Protein AF-A0A6M0JW70-F1 (afdb_monomer_lite)

pLDDT: mean 83.55, std 14.14, range [40.19, 98.62]

Structure (mmCIF, N/CA/C/O backbone):
data_AF-A0A6M0JW70-F1
#
_entry.id   AF-A0A6M0JW70-F1
#
loop_
_atom_site.group_PDB
_atom_site.id
_atom_site.type_symbol
_atom_site.label_atom_id
_atom_site.label_alt_id
_atom_site.label_comp_id
_atom_site.label_asym_id
_atom_site.label_entity_id
_atom_site.label_seq_id
_atom_site.pdbx_PDB_ins_code
_atom_site.Cartn_x
_atom_site.Cartn_y
_atom_site.Cartn_z
_atom_site.occupancy
_atom_site.B_iso_or_equiv
_atom_site.auth_seq_id
_atom_site.auth_comp_id
_atom_site.auth_asym_id
_atom_site.auth_atom_id
_atom_site.pdbx_PDB_model_num
ATOM 1 N N . MET A 1 1 ? -27.755 -1.782 15.497 1.00 85.00 1 MET A N 1
ATOM 2 C CA . MET A 1 1 ? -26.374 -1.745 14.988 1.00 85.00 1 MET A CA 1
ATOM 3 C C . MET A 1 1 ? -26.238 -0.751 13.840 1.00 85.00 1 MET A C 1
ATOM 5 O O . MET A 1 1 ? -27.089 -0.733 12.959 1.00 85.00 1 MET A O 1
ATOM 9 N N . ILE A 1 2 ? -25.217 0.103 13.890 1.00 94.50 2 ILE A N 1
ATOM 10 C CA . ILE A 1 2 ? -24.831 1.061 12.841 1.00 94.50 2 ILE A CA 1
ATOM 11 C C . ILE A 1 2 ? -23.706 0.404 12.038 1.00 94.50 2 ILE A C 1
ATOM 13 O O . ILE A 1 2 ? -22.764 -0.079 12.659 1.00 94.50 2 ILE A O 1
ATOM 17 N N . THR A 1 3 ? -23.777 0.370 10.706 1.00 96.19 3 THR A N 1
ATOM 18 C CA . THR A 1 3 ? -22.783 -0.318 9.858 1.00 96.19 3 THR A CA 1
ATOM 19 C C . THR A 1 3 ? -22.455 0.473 8.594 1.00 96.19 3 THR A C 1
ATOM 21 O O . THR A 1 3 ? -23.275 1.240 8.091 1.00 96.19 3 THR A O 1
ATOM 24 N N . THR A 1 4 ? -21.254 0.263 8.061 1.00 97.75 4 THR A N 1
ATOM 25 C CA . THR A 1 4 ? -20.793 0.812 6.779 1.00 97.75 4 THR A CA 1
ATOM 26 C C . THR A 1 4 ? -20.926 -0.233 5.666 1.00 97.75 4 THR A C 1
ATOM 28 O O . THR A 1 4 ? -21.370 -1.355 5.903 1.00 97.75 4 THR A O 1
ATOM 31 N N . ARG A 1 5 ? -20.553 0.130 4.431 1.00 97.50 5 ARG A N 1
ATOM 32 C CA . ARG A 1 5 ? -20.531 -0.798 3.282 1.00 97.50 5 ARG A CA 1
ATOM 33 C C . ARG A 1 5 ? -19.233 -1.607 3.165 1.00 97.50 5 ARG A C 1
ATOM 35 O O . ARG A 1 5 ? -19.106 -2.406 2.241 1.00 97.50 5 ARG A O 1
ATOM 42 N N . PHE A 1 6 ? -18.267 -1.398 4.057 1.00 98.25 6 PHE A N 1
ATOM 43 C CA . PHE A 1 6 ? -17.008 -2.132 4.014 1.00 98.25 6 PHE A CA 1
ATOM 44 C C . PHE A 1 6 ? -17.221 -3.578 4.484 1.00 98.25 6 PHE A C 1
ATOM 46 O O . PHE A 1 6 ? -17.348 -3.843 5.676 1.00 98.25 6 PHE A O 1
ATOM 53 N N . ASP A 1 7 ? -17.244 -4.513 3.540 1.00 97.81 7 ASP A N 1
ATOM 54 C CA . ASP A 1 7 ? -17.145 -5.955 3.788 1.00 97.81 7 ASP A CA 1
ATOM 55 C C . ASP A 1 7 ? -15.672 -6.433 3.797 1.00 97.81 7 ASP A C 1
ATOM 57 O O . ASP A 1 7 ? -15.008 -6.311 2.763 1.00 97.81 7 ASP A O 1
ATOM 61 N N . PRO A 1 8 ? -15.154 -7.006 4.905 1.00 97.75 8 PRO A N 1
ATOM 62 C CA . PRO A 1 8 ? -13.819 -7.608 4.962 1.00 97.75 8 PRO A CA 1
ATOM 63 C C . PRO A 1 8 ? -13.521 -8.645 3.875 1.00 97.75 8 PRO A C 1
ATOM 65 O O . PRO A 1 8 ? -12.373 -8.742 3.460 1.00 97.75 8 PRO A O 1
ATOM 68 N N . LYS A 1 9 ? -14.526 -9.397 3.409 1.00 96.62 9 LYS A N 1
ATOM 69 C CA . LYS A 1 9 ? -14.361 -10.435 2.375 1.00 96.62 9 LYS A CA 1
ATOM 70 C C . LYS A 1 9 ? -14.211 -9.885 0.964 1.00 96.62 9 LYS A C 1
ATOM 72 O O . LYS A 1 9 ? -13.859 -10.634 0.063 1.00 96.62 9 LYS A O 1
ATOM 77 N N . VAL A 1 10 ? -14.564 -8.621 0.753 1.00 95.81 10 VAL A N 1
ATOM 78 C CA . VAL A 1 10 ? -14.560 -7.988 -0.575 1.00 95.81 10 VAL A CA 1
ATOM 79 C C . VAL A 1 10 ? -13.527 -6.871 -0.638 1.00 95.81 10 VAL A C 1
ATOM 81 O O . VAL A 1 10 ? -12.883 -6.684 -1.662 1.00 95.81 10 VAL A O 1
ATOM 84 N N . HIS A 1 11 ? -13.373 -6.118 0.449 1.00 97.19 11 HIS A N 1
ATOM 85 C CA . HIS A 1 11 ? -12.550 -4.910 0.491 1.00 97.19 11 HIS A CA 1
ATOM 86 C C . HIS A 1 11 ? -11.334 -5.037 1.422 1.00 97.19 11 HIS A C 1
ATOM 88 O O . HIS A 1 11 ? -10.492 -4.142 1.448 1.00 97.19 11 HIS A O 1
ATOM 94 N N . GLY A 1 12 ? -11.248 -6.102 2.226 1.00 96.75 12 GLY A N 1
ATOM 95 C CA . GLY A 1 12 ? -10.088 -6.400 3.066 1.00 96.75 12 GLY A CA 1
ATOM 96 C C . GLY A 1 12 ? -9.038 -7.213 2.310 1.00 96.75 12 GLY A C 1
ATOM 97 O O . GLY A 1 12 ? -9.348 -7.890 1.338 1.00 96.75 12 GLY A O 1
ATOM 98 N N . PHE A 1 13 ? -7.783 -7.174 2.762 1.00 96.31 13 PHE A N 1
ATOM 99 C CA . PHE A 1 13 ? -6.769 -8.084 2.225 1.00 96.31 13 PHE A CA 1
ATOM 100 C C . PHE A 1 13 ? -7.020 -9.512 2.723 1.00 96.31 13 PHE A C 1
ATOM 102 O O . PHE A 1 13 ? -7.331 -9.712 3.896 1.00 96.31 13 PHE A O 1
ATOM 109 N N . HIS A 1 14 ? -6.796 -10.501 1.855 1.00 95.81 14 HIS A N 1
ATOM 110 C CA . HIS A 1 14 ? -7.031 -11.926 2.141 1.00 95.81 14 HIS A CA 1
ATOM 111 C C . HIS A 1 14 ? -5.823 -12.649 2.767 1.00 95.81 14 HIS A C 1
ATOM 113 O O . HIS A 1 14 ? -5.777 -13.877 2.820 1.00 95.81 14 HIS A O 1
ATOM 119 N N . PHE A 1 15 ? -4.818 -11.903 3.229 1.00 95.00 15 PHE A N 1
ATOM 120 C CA . PHE A 1 15 ? -3.636 -12.420 3.925 1.00 95.00 15 PHE A CA 1
ATOM 121 C C . PHE A 1 15 ? -3.520 -11.797 5.313 1.00 95.00 15 PHE A C 1
ATOM 123 O O . PHE A 1 15 ? -3.919 -10.652 5.523 1.00 95.00 15 PHE A O 1
ATOM 130 N N . SER A 1 16 ? -2.940 -12.528 6.269 1.00 95.81 16 SER A N 1
ATOM 131 C CA . SER A 1 16 ? -2.777 -12.011 7.626 1.00 95.81 16 SER A CA 1
ATOM 132 C C . SER A 1 16 ? -1.596 -11.049 7.722 1.00 95.81 16 SER A C 1
ATOM 134 O O . SER A 1 16 ? -0.481 -11.313 7.266 1.00 95.81 16 SER A O 1
ATOM 136 N N . ASN A 1 17 ? -1.813 -9.960 8.446 1.00 94.06 17 ASN A N 1
ATOM 137 C CA . ASN A 1 17 ? -0.782 -9.071 8.961 1.00 94.06 17 ASN A CA 1
ATOM 138 C C . ASN A 1 17 ? 0.348 -9.821 9.684 1.00 94.06 17 ASN A C 1
ATOM 140 O O . ASN A 1 17 ? 1.515 -9.432 9.592 1.00 94.06 17 ASN A O 1
ATOM 144 N N . SER A 1 18 ? 0.016 -10.917 10.370 1.00 91.06 18 SER A N 1
ATOM 145 C CA . SER A 1 18 ? 0.991 -11.736 11.099 1.00 91.06 18 SER A CA 1
ATOM 146 C C . SER A 1 18 ? 2.003 -12.427 10.180 1.00 91.06 18 SER A C 1
ATOM 148 O O . SER A 1 18 ? 3.096 -12.787 10.632 1.00 91.06 18 SER A O 1
ATOM 150 N N . ASP A 1 19 ? 1.700 -12.546 8.887 1.00 90.69 19 ASP A N 1
ATOM 151 C CA . ASP A 1 19 ? 2.555 -13.198 7.893 1.00 90.69 19 ASP A CA 1
ATOM 152 C C . ASP A 1 19 ? 3.471 -12.209 7.159 1.00 90.69 19 ASP A C 1
ATOM 154 O O . ASP A 1 19 ? 4.471 -12.605 6.559 1.00 90.69 19 ASP A O 1
ATOM 158 N N . ILE A 1 20 ? 3.216 -10.904 7.285 1.00 89.31 20 ILE A N 1
ATOM 159 C CA . ILE A 1 20 ? 4.048 -9.869 6.670 1.00 89.31 20 ILE A CA 1
ATOM 160 C C . ILE A 1 20 ? 5.391 -9.746 7.395 1.00 89.31 20 ILE A C 1
ATOM 162 O O . ILE A 1 20 ? 5.488 -9.742 8.630 1.00 89.31 20 ILE A O 1
ATOM 166 N N . ARG A 1 21 ? 6.453 -9.616 6.600 1.00 83.50 21 ARG A N 1
ATOM 167 C CA . ARG A 1 21 ? 7.828 -9.348 7.035 1.00 83.50 21 ARG A CA 1
ATOM 168 C C . ARG A 1 21 ? 8.334 -8.087 6.359 1.00 83.50 21 ARG A C 1
ATOM 170 O O . ARG A 1 21 ? 7.910 -7.776 5.251 1.00 83.50 21 ARG A O 1
ATOM 177 N N . TRP A 1 22 ? 9.240 -7.368 7.003 1.00 78.00 22 TRP A N 1
ATOM 178 C CA . TRP A 1 22 ? 9.901 -6.214 6.404 1.00 78.00 22 TRP A CA 1
ATOM 179 C C . TRP A 1 22 ? 11.324 -6.075 6.932 1.00 78.00 22 TRP A C 1
ATOM 181 O O . TRP A 1 22 ? 11.590 -6.404 8.092 1.00 78.00 22 TRP A O 1
ATOM 191 N N . ARG A 1 23 ? 12.229 -5.552 6.099 1.00 74.19 23 ARG A N 1
ATOM 192 C CA . ARG A 1 23 ? 13.552 -5.114 6.538 1.00 74.19 23 ARG A CA 1
ATOM 193 C C . ARG A 1 23 ? 13.880 -3.703 6.073 1.00 74.19 23 ARG A C 1
ATOM 195 O O . ARG A 1 23 ? 13.536 -3.287 4.969 1.00 74.19 23 ARG A O 1
ATOM 202 N N . ILE A 1 24 ? 14.587 -2.978 6.928 1.00 60.38 24 ILE A N 1
ATOM 203 C CA . ILE A 1 24 ? 15.157 -1.671 6.630 1.00 60.38 24 ILE A CA 1
ATOM 204 C C . ILE A 1 24 ? 16.675 -1.852 6.568 1.00 60.38 24 ILE A C 1
ATOM 206 O O . ILE A 1 24 ? 17.271 -2.232 7.580 1.00 60.38 24 ILE A O 1
ATOM 210 N N . PRO A 1 25 ? 17.314 -1.614 5.410 1.00 51.75 25 PRO A N 1
ATOM 211 C CA . PRO A 1 25 ? 18.766 -1.595 5.334 1.00 51.75 25 PRO A CA 1
ATOM 212 C C . PRO A 1 25 ? 19.304 -0.389 6.107 1.00 51.75 25 PRO A C 1
ATOM 214 O O . PRO A 1 25 ? 18.866 0.741 5.886 1.00 51.75 25 PRO A O 1
ATOM 217 N N . LEU A 1 26 ? 20.273 -0.631 6.986 1.00 53.28 26 LEU A N 1
ATOM 218 C CA . LEU A 1 26 ? 21.059 0.411 7.632 1.00 53.28 26 LEU A CA 1
ATOM 219 C C . LEU A 1 26 ? 22.475 0.397 7.054 1.00 53.28 26 LEU A C 1
ATOM 221 O O . LEU A 1 26 ? 23.128 -0.652 7.085 1.00 53.28 26 LEU A O 1
ATOM 225 N N . PRO A 1 27 ? 22.985 1.537 6.551 1.00 47.19 27 PRO A N 1
ATOM 226 C CA . PRO A 1 27 ? 24.374 1.629 6.124 1.00 47.19 27 PRO A CA 1
ATOM 227 C C . PRO A 1 27 ? 25.303 1.141 7.241 1.00 47.19 27 PRO A C 1
ATOM 229 O O . PRO A 1 27 ? 25.195 1.600 8.375 1.00 47.19 27 PRO A O 1
ATOM 232 N N . PHE A 1 28 ? 26.185 0.191 6.925 1.00 60.59 28 PHE A N 1
ATOM 233 C CA . PHE A 1 28 ? 27.194 -0.380 7.833 1.00 60.59 28 PHE A CA 1
ATOM 234 C C . PHE A 1 28 ? 26.676 -1.173 9.054 1.00 60.59 28 PHE A C 1
ATOM 236 O O . PHE A 1 28 ? 27.473 -1.853 9.691 1.00 60.59 28 PHE A O 1
ATOM 243 N N . LEU A 1 29 ? 25.368 -1.161 9.349 1.00 61.06 29 LEU A N 1
ATOM 244 C CA . LEU A 1 29 ? 24.751 -1.893 10.471 1.00 61.06 29 LEU A CA 1
ATOM 245 C C . LEU A 1 29 ? 23.878 -3.090 10.041 1.00 61.06 29 LEU A C 1
ATOM 247 O O . LEU A 1 29 ? 23.246 -3.731 10.878 1.00 61.06 29 LEU A O 1
ATOM 251 N N . GLY A 1 30 ? 23.832 -3.420 8.748 1.00 70.56 30 GLY A N 1
ATOM 252 C CA . GLY A 1 30 ? 23.061 -4.558 8.243 1.00 70.56 30 GLY A CA 1
ATOM 253 C C . GLY A 1 30 ? 21.577 -4.227 8.077 1.00 70.56 30 GLY A C 1
ATOM 254 O O . GLY A 1 30 ? 21.229 -3.323 7.318 1.00 70.56 30 GLY A O 1
ATOM 255 N N . PHE A 1 31 ? 20.690 -4.976 8.740 1.00 64.50 31 PHE A N 1
ATOM 256 C CA . PHE A 1 31 ? 19.239 -4.822 8.602 1.00 64.50 31 PHE A CA 1
ATOM 257 C C . PHE A 1 31 ? 18.542 -4.740 9.957 1.00 64.50 31 PHE A C 1
ATOM 259 O O . PHE A 1 31 ? 18.780 -5.573 10.829 1.00 64.50 31 PHE A O 1
ATOM 266 N N . ILE A 1 32 ? 17.592 -3.813 10.079 1.00 64.31 32 ILE A N 1
ATOM 267 C CA . ILE A 1 32 ? 16.522 -3.936 11.071 1.00 64.31 32 ILE A CA 1
ATOM 268 C C . ILE A 1 32 ? 15.397 -4.724 10.418 1.00 64.31 32 ILE A C 1
ATOM 270 O O . ILE A 1 32 ? 14.904 -4.334 9.361 1.00 64.31 32 ILE A O 1
ATOM 274 N N . THR A 1 33 ? 14.980 -5.817 11.043 1.00 73.12 33 THR A N 1
ATOM 275 C CA . THR A 1 33 ? 13.827 -6.603 10.600 1.00 73.12 33 THR A CA 1
ATOM 276 C C . THR A 1 33 ? 12.652 -6.390 11.533 1.00 73.12 33 THR A C 1
ATOM 278 O O . THR A 1 33 ? 12.835 -6.309 12.746 1.00 73.12 33 THR A O 1
ATOM 281 N N . GLY A 1 34 ? 11.445 -6.422 10.989 1.00 74.12 34 GLY A N 1
ATOM 282 C CA . GLY A 1 34 ? 10.241 -6.512 11.793 1.00 74.12 34 GLY A CA 1
ATOM 283 C C . GLY A 1 34 ? 9.152 -7.334 11.128 1.00 74.12 34 GLY A C 1
ATOM 284 O O . GLY A 1 34 ? 9.304 -7.898 10.038 1.00 74.12 34 GLY A O 1
ATOM 285 N N . LYS A 1 35 ? 8.050 -7.448 11.858 1.00 82.44 35 LYS A N 1
ATOM 286 C CA . LYS A 1 35 ? 6.854 -8.190 11.472 1.00 82.44 35 LYS A CA 1
ATOM 287 C C . LYS A 1 35 ? 5.655 -7.275 11.642 1.00 82.44 35 LYS A C 1
ATOM 289 O O . LYS A 1 35 ? 5.729 -6.348 12.446 1.00 82.44 35 LYS A O 1
ATOM 294 N N . ALA A 1 36 ? 4.577 -7.593 10.931 1.00 84.88 36 ALA A N 1
ATOM 295 C CA . ALA A 1 36 ? 3.323 -6.850 10.945 1.00 84.88 36 ALA A CA 1
ATOM 296 C C . ALA A 1 36 ? 3.421 -5.403 10.420 1.00 84.88 36 ALA A C 1
ATOM 298 O O . ALA A 1 36 ? 4.385 -4.673 10.645 1.00 84.88 36 ALA A O 1
ATOM 299 N N . LEU A 1 37 ? 2.379 -5.009 9.698 1.00 90.06 37 LEU A N 1
ATOM 300 C CA . LEU A 1 37 ? 2.094 -3.677 9.182 1.00 90.06 37 LEU A CA 1
ATOM 301 C C . LEU A 1 37 ? 0.584 -3.381 9.339 1.00 90.06 37 LEU A C 1
ATOM 303 O O . LEU A 1 37 ? -0.079 -3.020 8.368 1.00 90.06 37 LEU A O 1
ATOM 307 N N . CYS A 1 38 ? 0.012 -3.560 10.541 1.00 94.88 38 CYS A N 1
ATOM 308 C CA . CYS A 1 38 ? -1.444 -3.484 10.747 1.00 94.88 38 CYS A CA 1
ATOM 309 C C . CYS A 1 38 ? -2.031 -2.116 10.371 1.00 94.88 38 CYS A C 1
ATOM 311 O O . CYS A 1 38 ? -3.054 -2.056 9.695 1.00 94.88 38 CYS A O 1
ATOM 313 N N . GLY A 1 39 ? -1.351 -1.024 10.735 1.00 92.56 39 GLY A N 1
ATOM 314 C CA . GLY A 1 39 ? -1.746 0.335 10.352 1.00 92.56 39 GLY A CA 1
ATOM 315 C C . GLY A 1 39 ? -1.676 0.533 8.841 1.00 92.56 39 GLY A C 1
ATOM 316 O O . GLY A 1 39 ? -2.610 1.050 8.237 1.00 92.56 39 GLY A O 1
ATOM 317 N N . GLY A 1 40 ? -0.615 0.022 8.215 1.00 93.94 40 GLY A N 1
ATOM 318 C CA . GLY A 1 40 ? -0.438 0.053 6.771 1.00 93.94 40 GLY A CA 1
ATOM 319 C C . GLY A 1 40 ? -1.509 -0.718 6.013 1.00 93.94 40 GLY A C 1
ATOM 320 O O . GLY A 1 40 ? -2.015 -0.226 5.009 1.00 93.94 40 GLY A O 1
ATOM 321 N N . MET A 1 41 ? -1.892 -1.896 6.506 1.00 97.25 41 MET A N 1
ATOM 322 C CA . MET A 1 41 ? -2.950 -2.712 5.912 1.00 97.25 41 MET A CA 1
ATOM 323 C C . MET A 1 41 ? -4.328 -2.078 6.073 1.00 97.25 41 MET A C 1
ATOM 325 O O . MET A 1 41 ? -5.097 -2.091 5.118 1.00 97.25 41 MET A O 1
ATOM 329 N N . VAL A 1 42 ? -4.639 -1.507 7.241 1.00 98.38 42 VAL A N 1
ATOM 330 C CA . VAL A 1 42 ? -5.906 -0.795 7.482 1.00 98.38 42 VAL A CA 1
ATOM 331 C C . VAL A 1 42 ? -6.024 0.423 6.571 1.00 98.38 42 VAL A C 1
ATOM 333 O O . VAL A 1 42 ? -7.034 0.578 5.890 1.00 98.38 42 VAL A O 1
ATOM 336 N N . TYR A 1 43 ? -4.978 1.250 6.509 1.00 97.38 43 TYR A N 1
ATOM 337 C CA . TYR A 1 43 ? -4.950 2.434 5.652 1.00 97.38 43 TYR A CA 1
ATOM 338 C C . TYR A 1 43 ? -5.058 2.057 4.176 1.00 97.38 43 TYR A C 1
ATOM 340 O O . TYR A 1 43 ? -5.852 2.648 3.455 1.00 97.38 43 TYR A O 1
ATOM 348 N N . ALA A 1 44 ? -4.294 1.055 3.732 1.00 95.94 44 ALA A N 1
ATOM 349 C CA . ALA A 1 44 ? -4.339 0.609 2.349 1.00 95.94 44 ALA A CA 1
ATOM 350 C C . ALA A 1 44 ? -5.704 0.001 1.990 1.00 95.94 44 ALA A C 1
ATOM 352 O O . ALA A 1 44 ? -6.263 0.378 0.971 1.00 95.94 44 ALA A O 1
ATOM 353 N N . ALA A 1 45 ? -6.291 -0.870 2.815 1.00 97.75 45 ALA A N 1
ATOM 354 C CA . ALA A 1 45 ? -7.621 -1.424 2.538 1.00 97.75 45 ALA A CA 1
ATOM 355 C C . ALA A 1 45 ? -8.693 -0.320 2.447 1.00 97.75 45 ALA A C 1
ATOM 357 O O . ALA A 1 45 ? -9.553 -0.349 1.567 1.00 97.75 45 ALA A O 1
ATOM 358 N N . LEU A 1 46 ? -8.599 0.699 3.308 1.00 98.00 46 LEU A N 1
ATOM 359 C CA . LEU A 1 46 ? -9.476 1.866 3.254 1.00 98.00 46 LEU A CA 1
ATOM 360 C C . LEU A 1 46 ? -9.256 2.712 1.987 1.00 98.00 46 LEU A C 1
ATOM 362 O O . LEU A 1 46 ? -10.225 3.183 1.396 1.00 98.00 46 LEU A O 1
ATOM 366 N N . ASP A 1 47 ? -8.011 2.846 1.522 1.00 96.00 47 ASP A N 1
ATOM 367 C CA . ASP A 1 47 ? -7.698 3.479 0.238 1.00 96.00 47 ASP A CA 1
ATOM 368 C C . ASP A 1 47 ? -8.341 2.732 -0.940 1.00 96.00 47 ASP A C 1
ATOM 370 O O . ASP A 1 47 ? -8.980 3.359 -1.781 1.00 96.00 47 ASP A O 1
ATOM 374 N N . TYR A 1 48 ? -8.235 1.398 -0.988 1.00 94.06 48 TYR A N 1
ATOM 375 C CA . TYR A 1 48 ? -8.901 0.583 -2.018 1.00 94.06 48 TYR A CA 1
ATOM 376 C C . TYR A 1 48 ? -10.420 0.758 -1.983 1.00 94.06 48 TYR A C 1
ATOM 378 O O . TYR A 1 48 ? -11.039 0.983 -3.024 1.00 94.06 48 TYR A O 1
ATOM 386 N N . PHE A 1 49 ? -11.017 0.752 -0.791 1.00 96.06 49 PHE A N 1
ATOM 387 C CA . PHE A 1 49 ? -12.449 0.987 -0.624 1.00 96.06 49 PHE A CA 1
ATOM 388 C C . PHE A 1 49 ? -12.883 2.373 -1.125 1.00 96.06 49 PHE A C 1
ATOM 390 O O . PHE A 1 49 ? -13.856 2.477 -1.870 1.00 96.06 49 PHE A O 1
ATOM 397 N N . HIS A 1 50 ? -12.157 3.438 -0.772 1.00 90.62 50 HIS A N 1
ATOM 398 C CA . HIS A 1 50 ? -12.470 4.796 -1.231 1.00 90.62 50 HIS A CA 1
ATOM 399 C C . HIS A 1 50 ? -12.222 5.005 -2.725 1.00 90.62 50 HIS A C 1
ATOM 401 O O . HIS A 1 50 ? -12.967 5.744 -3.366 1.00 90.62 50 HIS A O 1
ATOM 407 N N . ALA A 1 51 ? -11.217 4.335 -3.289 1.00 87.31 51 ALA A N 1
ATOM 408 C CA . ALA A 1 51 ? -10.952 4.340 -4.722 1.00 87.31 51 ALA A CA 1
ATOM 409 C C . ALA A 1 51 ? -11.963 3.496 -5.517 1.00 87.31 51 ALA A C 1
ATOM 411 O O . ALA A 1 51 ? -11.959 3.540 -6.744 1.00 87.31 51 ALA A O 1
ATOM 412 N N . THR A 1 52 ? -12.849 2.744 -4.852 1.00 88.00 52 THR A N 1
ATOM 413 C CA . THR A 1 52 ? -13.715 1.742 -5.500 1.00 88.00 52 THR A CA 1
ATOM 414 C C . THR A 1 52 ? -12.894 0.700 -6.278 1.00 88.00 52 THR A C 1
ATOM 416 O O . THR A 1 52 ? -13.315 0.180 -7.310 1.00 88.00 52 THR A O 1
ATOM 419 N N . ALA A 1 53 ? -11.685 0.426 -5.789 1.00 84.31 53 ALA A N 1
ATOM 420 C CA . ALA A 1 53 ? -10.695 -0.447 -6.392 1.00 84.31 53 ALA A CA 1
ATOM 421 C C . ALA A 1 53 ? -10.835 -1.878 -5.867 1.00 84.31 53 ALA A C 1
ATOM 423 O O . ALA A 1 53 ? -11.047 -2.085 -4.671 1.00 84.31 53 ALA A O 1
ATOM 424 N N . ALA A 1 54 ? -10.636 -2.872 -6.735 1.00 85.31 54 ALA A N 1
ATOM 425 C CA . ALA A 1 54 ? -10.514 -4.257 -6.294 1.00 85.31 54 ALA A CA 1
ATOM 426 C C . ALA A 1 54 ? -9.206 -4.445 -5.516 1.00 85.31 54 ALA A C 1
ATOM 428 O O . ALA A 1 54 ? -8.128 -4.113 -6.019 1.00 85.31 54 ALA A O 1
ATOM 429 N N . VAL A 1 55 ? -9.298 -4.988 -4.303 1.00 88.31 55 VAL A N 1
ATOM 430 C CA . VAL A 1 55 ? -8.118 -5.460 -3.576 1.00 88.31 55 VAL A CA 1
ATOM 431 C C . VAL A 1 55 ? -7.520 -6.685 -4.279 1.00 88.31 55 VAL A C 1
ATOM 433 O O . VAL A 1 55 ? -8.233 -7.419 -4.964 1.00 88.31 55 VAL A O 1
ATOM 436 N N . PRO A 1 56 ? -6.210 -6.932 -4.141 1.00 85.12 56 PRO A N 1
ATOM 437 C CA . PRO A 1 56 ? -5.575 -8.113 -4.711 1.00 85.12 56 PRO A CA 1
ATOM 438 C C . PRO A 1 56 ? -6.170 -9.404 -4.137 1.00 85.12 56 PRO A C 1
ATOM 440 O O . PRO A 1 56 ? -6.174 -9.585 -2.923 1.00 85.12 56 PRO A O 1
ATOM 443 N N . GLU A 1 57 ? -6.555 -10.342 -5.006 1.00 84.00 57 GLU A N 1
ATOM 444 C CA . GLU A 1 57 ? -7.106 -11.658 -4.619 1.00 84.00 57 GLU A CA 1
ATOM 445 C C . GLU A 1 57 ? -6.082 -12.582 -3.925 1.00 84.00 57 GLU A C 1
ATOM 447 O O . GLU A 1 57 ? -6.405 -13.687 -3.490 1.00 84.00 57 GLU A O 1
ATOM 452 N N . ALA A 1 58 ? -4.818 -12.159 -3.836 1.00 84.00 58 ALA A N 1
ATOM 453 C CA . ALA A 1 58 ? -3.754 -12.946 -3.235 1.00 84.00 58 ALA A CA 1
ATOM 454 C C . ALA A 1 58 ? -4.040 -13.234 -1.750 1.00 84.00 58 ALA A C 1
ATOM 456 O O . ALA A 1 58 ? -4.257 -12.323 -0.957 1.00 84.00 58 ALA A O 1
ATOM 457 N N . THR A 1 59 ? -3.951 -14.508 -1.368 1.00 90.56 59 THR A N 1
ATOM 458 C CA . THR A 1 59 ? -4.093 -14.980 0.024 1.00 90.56 59 THR A CA 1
ATOM 459 C C . THR A 1 59 ? -2.755 -15.134 0.747 1.00 90.56 59 THR A C 1
ATOM 461 O O . THR A 1 59 ? -2.705 -15.399 1.945 1.00 90.56 59 THR A O 1
ATOM 464 N N . GLN A 1 60 ? -1.648 -14.970 0.022 1.00 88.19 60 GLN A N 1
ATOM 465 C CA . GLN A 1 60 ? -0.296 -14.956 0.572 1.00 88.19 60 GLN A CA 1
ATOM 466 C C . GLN A 1 60 ? 0.165 -13.513 0.793 1.00 88.19 60 GLN A C 1
ATOM 468 O O . GLN A 1 60 ? -0.188 -12.639 -0.006 1.00 88.19 60 GLN A O 1
ATOM 473 N N . PRO A 1 61 ? 0.975 -13.240 1.835 1.00 87.50 61 PRO A N 1
ATOM 474 C CA . PRO A 1 61 ? 1.497 -11.901 2.059 1.00 87.50 61 PRO A CA 1
ATOM 475 C C . PRO A 1 61 ? 2.340 -11.452 0.855 1.00 87.50 61 PRO A C 1
ATOM 477 O O . PRO A 1 61 ? 3.054 -12.264 0.254 1.00 87.50 61 PRO A O 1
ATOM 480 N N . PRO A 1 62 ? 2.308 -10.157 0.500 1.00 81.06 62 PRO A N 1
ATOM 481 C CA . PRO A 1 62 ? 3.070 -9.667 -0.631 1.00 81.06 62 PRO A CA 1
ATOM 482 C C . PRO A 1 62 ? 4.564 -9.845 -0.370 1.00 81.06 62 PRO A C 1
ATOM 484 O O . PRO A 1 62 ? 5.064 -9.530 0.714 1.00 81.06 62 PRO A O 1
ATOM 487 N N . ALA A 1 63 ? 5.283 -10.318 -1.390 1.00 75.69 63 ALA A N 1
ATOM 488 C CA . ALA A 1 63 ? 6.729 -10.466 -1.323 1.00 75.69 63 ALA A CA 1
ATOM 489 C C . ALA A 1 63 ? 7.379 -9.139 -0.910 1.00 75.69 63 ALA A C 1
ATOM 491 O O . ALA A 1 63 ? 6.986 -8.064 -1.377 1.00 75.69 63 ALA A O 1
ATOM 492 N N . GLU A 1 64 ? 8.374 -9.214 -0.034 1.00 73.12 64 GLU A N 1
ATOM 493 C CA . GLU A 1 64 ? 9.025 -8.031 0.512 1.00 73.12 64 GLU A CA 1
ATOM 494 C C . GLU A 1 64 ? 9.630 -7.155 -0.600 1.00 73.12 64 GLU A C 1
ATOM 496 O O . GLU A 1 64 ? 10.413 -7.619 -1.433 1.00 73.12 64 GLU A O 1
ATOM 501 N N . GLY A 1 65 ? 9.265 -5.871 -0.621 1.00 61.34 65 GLY A N 1
ATOM 502 C CA . GLY A 1 65 ? 9.689 -4.926 -1.654 1.00 61.34 65 GLY A CA 1
ATOM 503 C C . GLY A 1 65 ? 8.954 -5.054 -2.994 1.00 61.34 65 GLY A C 1
ATOM 504 O O . GLY A 1 65 ? 9.383 -4.430 -3.964 1.00 61.34 65 GLY A O 1
ATOM 505 N N . SER A 1 66 ? 7.878 -5.844 -3.071 1.00 63.56 66 SER A N 1
ATOM 506 C CA . SER A 1 66 ? 6.875 -5.727 -4.141 1.00 63.56 66 SER A CA 1
ATOM 507 C C . SER A 1 66 ? 6.098 -4.406 -4.031 1.00 63.56 66 SER A C 1
ATOM 509 O O . SER A 1 66 ? 6.143 -3.742 -2.994 1.00 63.56 66 SER A O 1
ATOM 511 N N . VAL A 1 67 ? 5.359 -4.030 -5.083 1.00 68.69 67 VAL A N 1
ATOM 512 C CA . VAL A 1 67 ? 4.538 -2.800 -5.109 1.00 68.69 67 VAL A CA 1
ATOM 513 C C . VAL A 1 67 ? 3.569 -2.757 -3.929 1.00 68.69 67 VAL A C 1
ATOM 515 O O . VAL A 1 67 ? 3.563 -1.788 -3.172 1.00 68.69 67 VAL A O 1
ATOM 518 N N . LEU A 1 68 ? 2.795 -3.831 -3.733 1.00 77.69 68 LEU A N 1
ATOM 519 C CA . LEU A 1 68 ? 1.817 -3.900 -2.651 1.00 77.69 68 LEU A CA 1
ATOM 520 C C . LEU A 1 68 ? 2.489 -3.844 -1.278 1.00 77.69 68 LEU A C 1
ATOM 522 O O . LEU A 1 68 ? 2.044 -3.101 -0.406 1.00 77.69 68 LEU A O 1
ATOM 526 N N . HIS A 1 69 ? 3.583 -4.589 -1.093 1.00 81.69 69 HIS A N 1
ATOM 527 C CA . HIS A 1 69 ? 4.332 -4.585 0.163 1.00 81.69 69 HIS A CA 1
ATOM 528 C C . HIS A 1 69 ? 4.858 -3.190 0.505 1.00 81.69 69 HIS A C 1
ATOM 530 O O . HIS A 1 69 ? 4.645 -2.703 1.613 1.00 81.69 69 HIS A O 1
ATOM 536 N N . ALA A 1 70 ? 5.497 -2.521 -0.456 1.00 72.75 70 ALA A N 1
ATOM 537 C CA . ALA A 1 70 ? 6.063 -1.199 -0.244 1.00 72.75 70 ALA A CA 1
ATOM 538 C C . ALA A 1 70 ? 4.981 -0.131 -0.019 1.00 72.75 70 ALA A C 1
ATOM 540 O O . ALA A 1 70 ? 5.185 0.778 0.787 1.00 72.75 70 ALA A O 1
ATOM 541 N N . TYR A 1 71 ? 3.822 -0.263 -0.673 1.00 80.81 71 TYR A N 1
ATOM 542 C CA . TYR A 1 71 ? 2.667 0.602 -0.434 1.00 80.81 71 TYR A CA 1
ATOM 543 C C . TYR A 1 71 ? 2.122 0.446 0.989 1.00 80.81 71 TYR A C 1
ATOM 545 O O . TYR A 1 71 ? 2.004 1.435 1.716 1.00 80.81 71 TYR A O 1
ATOM 553 N N . ILE A 1 72 ? 1.877 -0.796 1.424 1.00 86.94 72 ILE A N 1
ATOM 554 C CA . ILE A 1 72 ? 1.447 -1.113 2.794 1.00 86.94 72 ILE A CA 1
ATOM 555 C C . ILE A 1 72 ? 2.475 -0.587 3.804 1.00 86.94 72 ILE A C 1
ATOM 557 O O . ILE A 1 72 ? 2.107 0.060 4.781 1.00 86.94 72 ILE A O 1
ATOM 561 N N . PHE A 1 73 ? 3.772 -0.783 3.555 1.00 80.69 73 PHE A N 1
ATOM 562 C CA . PHE A 1 73 ? 4.837 -0.267 4.418 1.00 80.69 73 PHE A CA 1
ATOM 563 C C . PHE A 1 73 ? 4.834 1.267 4.490 1.00 80.69 73 PHE A C 1
ATOM 565 O O . PHE A 1 73 ? 4.931 1.845 5.570 1.00 80.69 73 PHE A O 1
ATOM 572 N N . SER A 1 74 ? 4.656 1.951 3.358 1.00 77.94 74 SER A N 1
ATOM 573 C CA . SER A 1 74 ? 4.541 3.413 3.330 1.00 77.94 74 SER A CA 1
ATOM 574 C C . SER A 1 74 ? 3.312 3.909 4.094 1.00 77.94 74 SER A C 1
ATOM 576 O O . SER A 1 74 ? 3.368 4.943 4.753 1.00 77.94 74 SER A O 1
ATOM 578 N N . ARG A 1 75 ? 2.191 3.185 4.034 1.00 86.94 75 ARG A N 1
ATOM 579 C CA . ARG A 1 75 ? 0.978 3.499 4.805 1.00 86.94 75 ARG A CA 1
ATOM 580 C C . ARG A 1 75 ? 1.139 3.190 6.292 1.00 86.94 75 ARG A C 1
ATOM 582 O O . ARG A 1 75 ? 0.568 3.904 7.104 1.00 86.94 75 ARG A O 1
ATOM 589 N N . GLN A 1 76 ? 1.975 2.220 6.667 1.00 88.12 76 GLN A N 1
ATOM 590 C CA . GLN A 1 76 ? 2.331 1.996 8.071 1.00 88.12 76 GLN A CA 1
ATOM 591 C C . GLN A 1 76 ? 3.053 3.212 8.657 1.00 88.12 76 GLN A C 1
ATOM 593 O O . GLN A 1 76 ? 2.781 3.593 9.793 1.00 88.12 76 GLN A O 1
ATOM 598 N N . ASN A 1 77 ? 3.948 3.835 7.886 1.00 76.56 77 ASN A N 1
ATOM 599 C CA . ASN A 1 77 ? 4.639 5.047 8.324 1.00 76.56 77 ASN A CA 1
ATOM 600 C C . ASN A 1 77 ? 3.672 6.214 8.533 1.00 76.56 77 ASN A C 1
ATOM 602 O O . ASN A 1 77 ? 3.803 6.918 9.530 1.00 76.56 77 ASN A O 1
ATOM 606 N N . ASP A 1 78 ? 2.694 6.392 7.642 1.00 76.94 78 ASP A N 1
ATOM 607 C CA . ASP A 1 78 ? 1.634 7.390 7.825 1.00 76.94 78 ASP A CA 1
ATOM 608 C C . ASP A 1 78 ? 0.820 7.126 9.089 1.00 76.94 78 ASP A C 1
ATOM 610 O O . ASP A 1 78 ? 0.669 8.029 9.902 1.00 76.94 78 ASP A O 1
ATOM 614 N N . ALA A 1 79 ? 0.335 5.894 9.280 1.00 82.19 79 ALA A N 1
ATOM 615 C CA . ALA A 1 79 ? -0.427 5.520 10.469 1.00 82.19 79 ALA A CA 1
ATOM 616 C C . ALA A 1 79 ? 0.392 5.773 11.745 1.00 82.19 79 ALA A C 1
ATOM 618 O O . ALA A 1 79 ? -0.107 6.320 12.724 1.00 82.19 79 ALA A O 1
ATOM 619 N N . HIS A 1 80 ? 1.691 5.461 11.737 1.00 76.69 80 HIS A N 1
ATOM 620 C CA . HIS A 1 80 ? 2.570 5.818 12.848 1.00 76.69 80 HIS A CA 1
ATOM 621 C C . HIS A 1 80 ? 2.684 7.331 13.042 1.00 76.69 80 HIS A C 1
ATOM 623 O O . HIS A 1 80 ? 2.470 7.790 14.156 1.00 76.69 80 HIS A O 1
ATOM 629 N N . LEU A 1 81 ? 2.969 8.111 11.993 1.00 69.56 81 LEU A N 1
ATOM 630 C CA . LEU A 1 81 ? 3.068 9.577 12.072 1.00 69.56 81 LEU A CA 1
ATOM 631 C C . LEU A 1 81 ? 1.787 10.211 12.625 1.00 69.56 81 LEU A C 1
ATOM 633 O O . LEU A 1 81 ? 1.852 11.057 13.513 1.00 69.56 81 LEU A O 1
ATOM 637 N N . ASN A 1 82 ? 0.638 9.745 12.151 1.00 72.81 82 ASN A N 1
ATOM 638 C CA . ASN A 1 82 ? -0.684 10.191 12.574 1.00 72.81 82 ASN A CA 1
ATOM 639 C C . ASN A 1 82 ? -0.989 9.836 14.033 1.00 72.81 82 ASN A C 1
ATOM 641 O O . ASN A 1 82 ? -1.704 10.556 14.724 1.00 72.81 82 ASN A O 1
ATOM 645 N N . THR A 1 83 ? -0.398 8.762 14.548 1.00 70.25 83 THR A N 1
ATOM 646 C CA . THR A 1 83 ? -0.593 8.344 15.938 1.00 70.25 83 THR A CA 1
ATOM 647 C C . THR A 1 83 ? 0.458 8.904 16.899 1.00 70.25 83 THR A C 1
ATOM 649 O O . THR A 1 83 ? 0.213 8.911 18.105 1.00 70.25 83 THR A O 1
ATOM 652 N N . VAL A 1 84 ? 1.564 9.488 16.410 1.00 64.00 84 VAL A N 1
ATOM 653 C CA . VAL A 1 84 ? 2.602 10.137 17.242 1.00 64.00 84 VAL A CA 1
ATOM 654 C C . VAL A 1 84 ? 2.029 11.105 18.293 1.00 64.00 84 VAL A C 1
ATOM 656 O O . VAL A 1 84 ? 2.461 11.014 19.446 1.00 64.00 84 VAL A O 1
ATOM 659 N N . PRO A 1 85 ? 1.054 11.992 17.987 1.00 59.00 85 PRO A N 1
ATOM 660 C CA . PRO A 1 85 ? 0.481 12.897 18.989 1.00 59.00 85 PRO A CA 1
ATOM 661 C C . PRO A 1 85 ? -0.229 12.171 20.142 1.00 59.00 85 PRO A C 1
ATOM 663 O O . PRO A 1 85 ? -0.291 12.690 21.253 1.00 59.00 85 PRO A O 1
ATOM 666 N N . LYS A 1 86 ? -0.751 10.963 19.895 1.00 61.06 86 LYS A N 1
ATOM 667 C CA . LYS A 1 86 ? -1.423 10.114 20.895 1.00 61.06 86 LYS A CA 1
ATOM 668 C C . LYS A 1 86 ? -0.435 9.236 21.682 1.00 61.06 86 LYS A C 1
ATOM 670 O O . LYS A 1 86 ? -0.765 8.780 22.773 1.00 61.06 86 LYS A O 1
ATOM 675 N N . PHE A 1 87 ? 0.779 9.051 21.160 1.00 54.78 87 PHE A N 1
ATOM 676 C CA . PHE A 1 87 ? 1.859 8.246 21.746 1.00 54.78 87 PHE A CA 1
ATOM 677 C C . PHE A 1 87 ? 3.058 9.070 22.255 1.00 54.78 87 PHE A C 1
ATOM 679 O O . PHE A 1 87 ? 4.108 8.508 22.552 1.00 54.78 87 PHE A O 1
ATOM 686 N N . GLY A 1 88 ? 2.927 10.395 22.375 1.00 47.94 88 GLY A N 1
ATOM 687 C CA . GLY A 1 88 ? 3.902 11.212 23.103 1.00 47.94 88 GLY A CA 1
ATOM 688 C C . GLY A 1 88 ? 5.286 11.331 22.450 1.00 47.94 88 GLY A C 1
ATOM 689 O O . GLY A 1 88 ? 6.276 11.381 23.171 1.00 47.94 88 GLY A O 1
ATOM 690 N N . SER A 1 89 ? 5.362 11.455 21.116 1.00 46.12 89 SER A N 1
ATOM 691 C CA . SER A 1 89 ? 6.577 11.832 20.348 1.00 46.12 89 SER A CA 1
ATOM 692 C C . SER A 1 89 ? 7.675 10.769 20.112 1.00 46.12 89 SER A C 1
ATOM 694 O O . SER A 1 89 ? 8.853 11.044 20.318 1.00 46.12 89 SER A O 1
ATOM 696 N N . GLN A 1 90 ? 7.344 9.592 19.558 1.00 44.97 90 GLN A N 1
ATOM 697 C CA . GLN A 1 90 ? 8.358 8.642 19.049 1.00 44.97 90 GLN A CA 1
ATOM 698 C C . GLN A 1 90 ? 7.954 7.953 17.735 1.00 44.97 90 GLN A C 1
ATOM 700 O O . GLN A 1 90 ? 6.801 7.575 17.541 1.00 44.97 90 GLN A O 1
ATOM 705 N N . TRP A 1 91 ? 8.929 7.786 16.832 1.00 40.19 91 TRP A N 1
ATOM 706 C CA . TRP A 1 91 ? 8.763 7.198 15.499 1.00 40.19 91 TRP A CA 1
ATOM 707 C C . TRP A 1 91 ? 9.528 5.869 15.412 1.00 40.19 91 TRP A C 1
ATOM 709 O O . TRP A 1 91 ? 10.753 5.885 15.414 1.00 40.19 91 TRP A O 1
ATOM 719 N N . MET A 1 92 ? 8.791 4.755 15.269 1.00 42.06 92 MET A N 1
ATOM 720 C CA . MET A 1 92 ? 9.268 3.437 14.794 1.00 42.06 92 MET A CA 1
ATOM 721 C C . MET A 1 92 ? 10.230 2.634 15.722 1.00 42.06 92 MET A C 1
ATOM 723 O O . MET A 1 92 ? 11.240 3.169 16.162 1.00 42.06 92 MET A O 1
ATOM 727 N N . PRO A 1 93 ? 10.047 1.306 15.917 1.00 41.81 93 PRO A N 1
ATOM 728 C CA . PRO A 1 93 ? 8.818 0.516 15.969 1.00 41.81 93 PRO A CA 1
ATOM 729 C C . PRO A 1 93 ? 8.537 0.049 17.417 1.00 41.81 93 PRO A C 1
ATOM 731 O O . PRO A 1 93 ? 9.312 -0.719 17.973 1.00 41.81 93 PRO A O 1
ATOM 734 N N . LEU A 1 94 ? 7.397 0.464 17.984 1.00 44.50 94 LEU A N 1
ATOM 735 C CA . LEU A 1 94 ? 6.867 0.049 19.298 1.00 44.50 94 LEU A CA 1
ATOM 736 C C . LEU A 1 94 ? 7.791 0.332 20.494 1.00 44.50 94 LEU A C 1
ATOM 738 O O . LEU A 1 94 ? 8.710 -0.429 20.749 1.00 44.50 94 LEU A O 1
ATOM 742 N N . VAL A 1 95 ? 7.494 1.407 21.229 1.00 42.72 95 VAL A N 1
ATOM 743 C CA . VAL A 1 95 ? 7.471 1.554 22.705 1.00 42.72 95 VAL A CA 1
ATOM 744 C C . VAL A 1 95 ? 7.583 3.059 22.989 1.00 42.72 95 VAL A C 1
ATOM 746 O O . VAL A 1 95 ? 8.558 3.692 22.596 1.00 42.72 95 VAL A O 1
ATOM 749 N N . GLY A 1 96 ? 6.582 3.633 23.656 1.00 40.94 96 GLY A N 1
ATOM 750 C CA . GLY A 1 96 ? 6.566 5.031 24.092 1.00 40.94 96 GLY A CA 1
ATOM 751 C C . GLY A 1 96 ? 5.441 5.258 25.112 1.00 40.94 96 GLY A C 1
ATOM 752 O O . GLY A 1 96 ? 4.435 4.544 25.060 1.00 40.94 96 GLY A O 1
ATOM 753 N N . PRO A 1 97 ? 5.596 6.186 26.073 1.00 43.38 97 PRO A N 1
ATOM 754 C CA . PRO A 1 97 ? 4.624 6.382 27.141 1.00 43.38 97 PRO A CA 1
ATOM 755 C C . PRO A 1 97 ? 3.294 6.918 26.594 1.00 43.38 97 PRO A C 1
ATOM 757 O O . PRO A 1 97 ? 3.238 7.912 25.872 1.00 43.38 97 PRO A O 1
ATOM 760 N N . PHE A 1 98 ? 2.209 6.242 26.960 1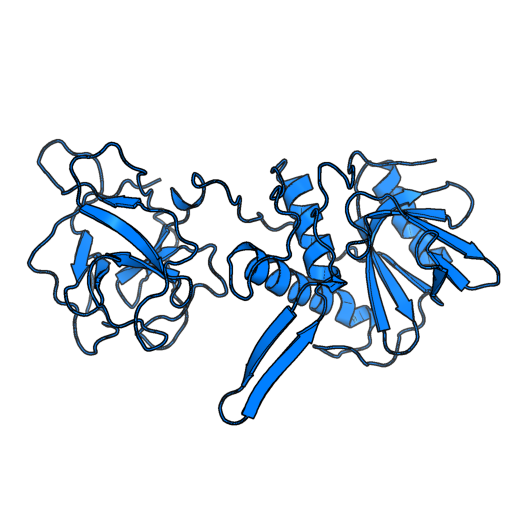.00 53.09 98 PHE A N 1
ATOM 761 C CA . PHE A 1 98 ? 0.856 6.558 26.515 1.00 53.09 98 PHE A CA 1
ATOM 762 C C . PHE A 1 98 ? 0.373 7.887 27.081 1.00 53.09 98 PHE A C 1
ATOM 764 O O . PHE A 1 98 ? 0.438 8.118 28.290 1.00 53.09 98 PHE A O 1
ATOM 771 N N . VAL A 1 99 ? -0.238 8.706 26.227 1.00 57.75 99 VAL A N 1
ATOM 772 C CA . VAL A 1 99 ? -1.196 9.701 26.707 1.00 57.75 99 VAL A CA 1
ATOM 773 C C . VAL A 1 99 ? -2.450 8.933 27.123 1.00 57.75 99 VAL A C 1
ATOM 775 O O . VAL A 1 99 ? -2.938 8.100 26.364 1.00 57.75 99 VAL A O 1
ATOM 778 N N . ALA A 1 100 ? -2.964 9.164 28.332 1.00 63.16 100 ALA A N 1
ATOM 779 C CA . ALA A 1 100 ? -4.176 8.495 28.796 1.00 63.16 100 ALA A CA 1
ATOM 780 C C . ALA A 1 100 ? -5.337 8.755 27.818 1.00 63.16 100 ALA A C 1
ATOM 782 O O . ALA A 1 100 ? -5.757 9.896 27.621 1.00 63.16 100 ALA A O 1
ATOM 783 N N . VAL A 1 101 ? -5.849 7.690 27.199 1.00 74.44 101 VAL A N 1
ATOM 784 C CA . VAL A 1 101 ? -6.972 7.749 26.258 1.00 74.44 101 VAL A CA 1
ATOM 785 C C . VAL A 1 101 ? -8.245 7.294 26.963 1.00 74.44 101 VAL A C 1
ATOM 787 O O . VAL A 1 101 ? -8.271 6.242 27.598 1.00 74.44 101 VAL A O 1
ATOM 790 N N . ASN A 1 102 ? -9.322 8.070 26.826 1.00 86.31 102 ASN A N 1
ATOM 791 C CA . ASN A 1 102 ? -10.641 7.698 27.326 1.00 86.31 102 ASN A CA 1
ATOM 792 C C . ASN A 1 102 ? -11.476 7.061 26.202 1.00 86.31 102 ASN A C 1
ATOM 794 O O . ASN A 1 102 ? -11.999 7.764 25.335 1.00 86.31 102 ASN A O 1
ATOM 798 N N . SER A 1 103 ? -11.637 5.736 26.254 1.00 89.00 103 SER A N 1
ATOM 799 C CA . SER A 1 103 ? -12.409 4.960 25.271 1.00 89.00 103 SER A CA 1
ATOM 800 C C . SER A 1 103 ? -13.857 5.430 25.121 1.00 89.00 103 SER A C 1
ATOM 802 O O . SER A 1 103 ? -14.406 5.352 24.029 1.00 89.00 103 SER A O 1
ATOM 804 N N . SER A 1 104 ? -14.490 5.949 26.178 1.00 91.19 104 SER A N 1
ATOM 805 C CA . SER A 1 104 ? -15.856 6.479 26.089 1.00 91.19 104 SER A CA 1
ATOM 806 C C . SER A 1 104 ? -15.903 7.746 25.237 1.00 91.19 104 SER A C 1
ATOM 808 O O . SER A 1 104 ? -16.796 7.882 24.402 1.00 91.19 104 SER A O 1
ATOM 810 N N . THR A 1 105 ? -14.930 8.648 25.392 1.00 92.50 105 THR A N 1
ATOM 811 C CA . THR A 1 105 ? -14.811 9.861 24.566 1.00 92.50 105 THR A CA 1
ATOM 812 C C . THR A 1 105 ? -14.532 9.507 23.106 1.00 92.50 105 THR A C 1
ATOM 814 O O . THR A 1 105 ? -15.207 10.004 22.204 1.00 92.50 105 THR A O 1
ATOM 817 N N . GLU A 1 106 ? -13.589 8.597 22.863 1.00 94.50 106 GLU A N 1
ATOM 818 C CA . GLU A 1 106 ? -13.252 8.133 21.513 1.00 94.50 106 GLU A CA 1
ATOM 819 C C . GLU A 1 106 ? -14.431 7.374 20.867 1.00 94.50 106 GLU A C 1
ATOM 821 O O . GLU A 1 106 ? -14.684 7.514 19.672 1.00 94.50 106 GLU A O 1
ATOM 826 N N . TYR A 1 107 ? -15.256 6.672 21.651 1.00 95.62 107 TYR A N 1
ATOM 827 C CA . TYR A 1 107 ? -16.486 6.047 21.155 1.00 95.62 107 TYR A CA 1
ATOM 828 C C . TYR A 1 107 ? -17.542 7.062 20.703 1.00 95.62 107 TYR A C 1
ATOM 830 O O . TYR A 1 107 ? -18.219 6.855 19.693 1.00 95.62 107 TYR A O 1
ATOM 838 N N . GLN A 1 108 ? -17.688 8.178 21.424 1.00 95.19 108 GLN A N 1
ATOM 839 C CA . GLN A 1 108 ? -18.578 9.265 21.000 1.00 95.19 108 GLN A CA 1
ATOM 840 C C . GLN A 1 108 ? -18.078 9.942 19.720 1.00 95.19 108 GLN A C 1
ATOM 842 O O . GLN A 1 108 ? -18.894 10.325 18.887 1.00 95.19 108 GLN A O 1
ATOM 847 N N . LYS A 1 109 ? -16.757 10.020 19.526 1.00 95.19 109 LYS A N 1
ATOM 848 C CA . LYS A 1 109 ? -16.134 10.506 18.289 1.00 95.19 109 LYS A CA 1
ATOM 849 C C . LYS A 1 109 ? -16.325 9.545 17.111 1.00 95.19 109 LYS A C 1
ATOM 851 O O . LYS A 1 109 ? -16.555 10.002 15.998 1.00 95.19 109 LYS A O 1
ATOM 856 N N . LEU A 1 110 ? -16.262 8.232 17.342 1.00 96.94 110 LEU A N 1
ATOM 857 C CA . LEU A 1 110 ? -16.404 7.203 16.304 1.00 96.94 110 LEU A CA 1
ATOM 858 C C . LEU A 1 110 ? -17.818 7.157 15.701 1.00 96.94 110 LEU A C 1
ATOM 860 O O . LEU A 1 110 ? -17.981 7.031 14.487 1.00 96.94 110 LEU A O 1
ATOM 864 N N . LYS A 1 111 ? -18.850 7.251 16.548 1.00 96.56 111 LYS A N 1
ATOM 865 C CA . LYS A 1 111 ? -20.255 7.051 16.155 1.00 96.56 111 LYS A CA 1
ATOM 866 C C . LYS A 1 111 ? -20.707 7.902 14.952 1.00 96.56 111 LYS A C 1
ATOM 868 O O . LYS A 1 111 ? -21.248 7.310 14.017 1.00 96.56 111 LYS A O 1
ATOM 873 N N . PRO A 1 112 ? -20.472 9.229 14.907 1.00 96.56 112 PRO A N 1
ATOM 874 C CA . PRO A 1 112 ? -20.874 10.066 13.775 1.00 96.56 112 PRO A CA 1
ATOM 875 C C . PRO A 1 112 ? -20.293 9.639 12.422 1.00 96.56 112 PRO A C 1
ATOM 877 O O . PRO A 1 112 ? -20.971 9.778 11.405 1.00 96.56 112 PRO A O 1
ATOM 880 N N . TYR A 1 113 ? -19.067 9.103 12.386 1.00 96.88 113 TYR A N 1
ATOM 881 C CA . TYR A 1 113 ? -18.473 8.596 11.145 1.00 96.88 113 TYR A CA 1
ATOM 882 C C . TYR A 1 113 ? -19.226 7.368 10.636 1.00 96.88 113 TYR A C 1
ATOM 884 O O . TYR A 1 113 ? -19.686 7.342 9.493 1.00 96.88 113 TYR A O 1
ATOM 892 N N . LEU A 1 114 ? -19.443 6.388 11.517 1.00 97.75 114 LEU A N 1
ATOM 893 C CA . LEU A 1 114 ? -20.139 5.151 11.168 1.00 97.75 114 LEU A CA 1
ATOM 894 C C . LEU A 1 114 ? -21.605 5.407 10.790 1.00 97.75 114 LEU A C 1
ATOM 896 O O . LEU A 1 114 ? -22.111 4.780 9.864 1.00 97.75 114 LEU A O 1
ATOM 900 N N . GLN A 1 115 ? -22.274 6.374 11.431 1.00 96.69 115 GLN A N 1
ATOM 901 C CA . GLN A 1 115 ? -23.633 6.803 11.061 1.00 96.69 115 GLN A CA 1
ATOM 902 C C . GLN A 1 115 ? -23.715 7.378 9.643 1.00 96.69 115 GLN A C 1
ATOM 904 O O . GLN A 1 115 ? -24.749 7.260 8.993 1.00 96.69 115 GLN A O 1
ATOM 909 N N . ARG A 1 116 ? -22.626 7.976 9.149 1.00 96.38 116 ARG A N 1
ATOM 910 C CA . ARG A 1 116 ? -22.503 8.463 7.767 1.00 96.38 116 ARG A CA 1
ATOM 911 C C . ARG A 1 116 ? -22.057 7.371 6.792 1.00 96.38 116 ARG A C 1
ATOM 913 O O . ARG A 1 116 ? -21.796 7.664 5.630 1.00 96.38 116 ARG A O 1
ATOM 920 N N . GLY A 1 117 ? -21.943 6.125 7.253 1.00 95.75 117 GLY A N 1
ATOM 921 C CA . GLY A 1 117 ? -21.449 5.009 6.453 1.00 95.75 117 GLY A CA 1
ATOM 922 C C . GLY A 1 117 ? -19.951 5.087 6.148 1.00 95.75 117 GLY A C 1
ATOM 923 O O . GLY A 1 117 ? -19.506 4.432 5.207 1.00 95.75 117 GLY A O 1
ATOM 924 N N . LEU A 1 118 ? -19.182 5.872 6.914 1.00 95.81 118 LEU A N 1
ATOM 925 C CA . LEU A 1 118 ? -17.741 6.047 6.733 1.00 95.81 118 LEU A CA 1
ATOM 926 C C . LEU A 1 118 ? -16.976 5.090 7.660 1.00 95.81 118 LEU A C 1
ATOM 928 O O . LEU A 1 118 ? -17.012 5.290 8.877 1.00 95.81 118 LEU A O 1
ATOM 932 N N . PRO A 1 119 ? -16.305 4.052 7.128 1.00 98.19 119 PRO A N 1
ATOM 933 C CA . PRO A 1 119 ? -15.403 3.235 7.930 1.00 98.19 119 PRO A CA 1
ATOM 934 C C . PRO A 1 119 ? -14.187 4.065 8.344 1.00 98.19 119 PRO A C 1
ATOM 936 O O . PRO A 1 119 ? -13.722 4.912 7.584 1.00 98.19 119 PRO A O 1
ATOM 939 N N . VAL A 1 120 ? -13.691 3.848 9.561 1.00 97.56 120 VAL A N 1
ATOM 940 C CA . VAL A 1 120 ? -12.659 4.709 10.159 1.00 97.56 120 VAL A CA 1
ATOM 941 C C . VAL A 1 120 ? -11.579 3.879 10.842 1.00 97.56 120 VAL A C 1
ATOM 943 O O . VAL A 1 120 ? -11.917 2.961 11.598 1.00 97.56 120 VAL A O 1
ATOM 946 N N . PRO A 1 121 ? -10.286 4.177 10.616 1.00 98.25 121 PRO A N 1
ATOM 947 C CA . PRO A 1 121 ? -9.208 3.536 11.348 1.00 98.25 121 PRO A CA 1
ATOM 948 C C . PRO A 1 121 ? -9.315 3.821 12.849 1.00 98.25 121 PRO A C 1
ATOM 950 O O . PRO A 1 121 ? -9.545 4.948 13.292 1.00 98.25 121 PRO A O 1
ATOM 953 N N . ILE A 1 122 ? -9.141 2.779 13.649 1.00 96.44 122 ILE A N 1
ATOM 954 C CA . ILE A 1 122 ? -9.008 2.864 15.100 1.00 96.44 122 ILE A CA 1
ATOM 955 C C . ILE A 1 122 ? -7.728 2.150 15.513 1.00 96.44 122 ILE A C 1
ATOM 957 O O . ILE A 1 122 ? -7.272 1.234 14.829 1.00 96.44 122 ILE A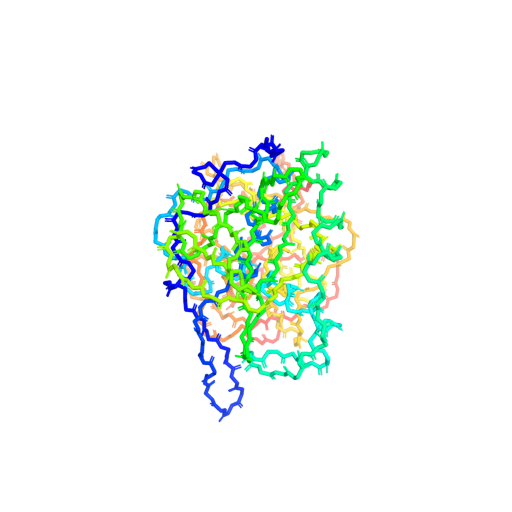 O 1
ATOM 961 N N . CYS A 1 123 ? -7.165 2.530 16.652 1.00 93.62 123 CYS A N 1
ATOM 962 C CA . CYS A 1 123 ? -6.021 1.839 17.231 1.00 93.62 123 CYS A CA 1
ATOM 963 C C . CYS A 1 123 ? -6.369 1.375 18.642 1.00 93.62 123 CYS A C 1
ATOM 965 O O . CYS A 1 123 ? -6.743 2.186 19.492 1.00 93.62 123 CYS A O 1
ATOM 967 N N . LEU A 1 124 ? -6.260 0.068 18.885 1.00 92.62 124 LEU A N 1
ATOM 968 C CA . LEU A 1 124 ? -6.277 -0.507 20.223 1.00 92.62 124 LEU A CA 1
ATOM 969 C C . LEU A 1 124 ? -4.929 -0.266 20.881 1.00 92.62 124 LEU A C 1
ATOM 971 O O . LEU A 1 124 ? -3.877 -0.377 20.252 1.00 92.62 124 LEU A O 1
ATOM 975 N N . VAL A 1 125 ? -4.974 0.034 22.169 1.00 86.69 125 VAL A N 1
ATOM 976 C CA . VAL A 1 125 ? -3.841 0.538 22.930 1.00 86.69 125 VAL A CA 1
ATOM 977 C C . VAL A 1 125 ? -3.667 -0.327 24.166 1.00 86.69 125 VAL A C 1
ATOM 97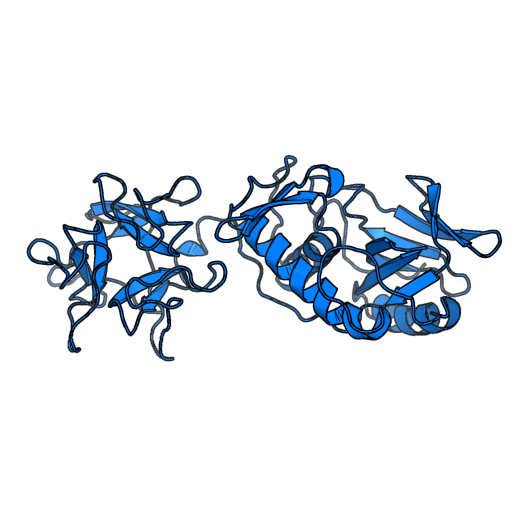9 O O . VAL A 1 125 ? -4.604 -0.512 24.941 1.00 86.69 125 VAL A O 1
ATOM 982 N N . GLY A 1 126 ? -2.468 -0.871 24.350 1.00 82.25 126 GLY A N 1
ATOM 983 C CA . GLY A 1 126 ? -2.071 -1.592 25.556 1.00 82.25 126 GLY A CA 1
ATOM 984 C C . GLY A 1 126 ? -0.620 -1.297 25.897 1.00 82.25 126 GLY A C 1
ATOM 985 O O . GLY A 1 126 ? 0.061 -0.650 25.118 1.00 82.25 126 GLY A O 1
ATOM 986 N N . LYS A 1 127 ? -0.128 -1.772 27.045 1.00 76.94 127 LYS A N 1
ATOM 987 C CA . LYS A 1 127 ? 1.239 -1.472 27.496 1.00 76.94 127 LYS A CA 1
ATOM 988 C C . LYS A 1 127 ? 2.276 -1.811 26.414 1.00 76.94 127 LYS A C 1
ATOM 990 O O . LYS A 1 127 ? 2.413 -2.969 26.030 1.00 76.94 127 LYS A O 1
ATOM 995 N N . ASP A 1 128 ? 2.952 -0.774 25.931 1.00 73.12 128 ASP A N 1
ATOM 996 C CA . ASP A 1 128 ? 3.997 -0.770 24.904 1.00 73.12 128 ASP A CA 1
ATOM 997 C C . ASP A 1 128 ? 3.588 -1.373 23.549 1.00 73.12 128 ASP A C 1
ATOM 999 O O . ASP A 1 128 ? 4.436 -1.739 22.735 1.00 73.12 128 ASP A O 1
ATOM 1003 N N . LYS A 1 129 ? 2.279 -1.458 23.277 1.00 79.00 129 LYS A N 1
ATOM 1004 C CA . LYS A 1 129 ? 1.746 -2.013 22.032 1.00 79.00 129 LYS A CA 1
ATOM 1005 C C . LYS A 1 129 ? 0.533 -1.256 21.502 1.00 79.00 129 LYS A C 1
ATOM 1007 O O . LYS A 1 129 ? -0.318 -0.786 22.255 1.00 79.00 129 LYS A O 1
ATOM 1012 N N . GLY A 1 130 ? 0.434 -1.214 20.179 1.00 86.00 130 GLY A N 1
ATOM 1013 C CA . GLY A 1 130 ? -0.732 -0.723 19.454 1.00 86.00 130 GLY A CA 1
ATOM 1014 C C . GLY A 1 130 ? -1.167 -1.730 18.396 1.00 86.00 130 GLY A C 1
ATOM 1015 O O . GLY A 1 130 ? -0.337 -2.478 17.876 1.00 86.00 130 GLY A O 1
ATOM 1016 N N . HIS A 1 131 ? -2.455 -1.754 18.072 1.00 92.69 131 HIS A N 1
ATOM 1017 C CA . HIS A 1 131 ? -2.985 -2.566 16.978 1.00 92.69 131 HIS A CA 1
ATOM 1018 C C . HIS A 1 131 ? -4.070 -1.801 16.235 1.00 92.69 131 HIS A C 1
ATOM 1020 O O . HIS A 1 131 ? -5.069 -1.416 16.836 1.00 92.69 131 HIS A O 1
ATOM 1026 N N . HIS A 1 132 ? -3.865 -1.563 14.942 1.00 95.19 132 HIS A N 1
ATOM 1027 C CA . HIS A 1 132 ? -4.838 -0.856 14.117 1.00 95.19 132 HIS A CA 1
ATOM 1028 C C . HIS A 1 132 ? -5.886 -1.820 13.566 1.00 95.19 132 HIS A C 1
ATOM 1030 O O . HIS A 1 132 ? -5.552 -2.897 13.073 1.00 95.19 132 HIS A O 1
ATOM 1036 N N . LEU A 1 133 ? -7.141 -1.383 13.604 1.00 97.75 133 LEU A N 1
ATOM 1037 C CA . LEU A 1 133 ? -8.280 -2.024 12.957 1.00 97.75 133 LEU A CA 1
ATOM 1038 C C . LEU A 1 133 ? -9.050 -0.976 12.156 1.00 97.75 133 LEU A C 1
ATOM 1040 O O . LEU A 1 133 ? -8.938 0.222 12.414 1.00 97.75 133 LEU A O 1
ATOM 1044 N N . LEU A 1 134 ? -9.878 -1.421 11.217 1.00 98.62 134 LEU A N 1
ATOM 1045 C CA . LEU A 1 134 ? -10.842 -0.548 10.555 1.00 98.62 134 LEU A CA 1
ATOM 1046 C C . LEU A 1 134 ? -12.212 -0.749 11.199 1.00 98.62 134 LEU A C 1
ATOM 1048 O O . LEU A 1 134 ? -12.799 -1.819 11.060 1.00 98.62 134 LEU A O 1
ATOM 1052 N N . ALA A 1 135 ? -12.731 0.258 11.898 1.00 98.62 135 ALA A N 1
ATOM 1053 C CA . ALA A 1 135 ? -14.086 0.215 12.429 1.00 98.62 135 ALA A CA 1
ATOM 1054 C C . ALA A 1 135 ? -15.095 0.321 11.278 1.00 98.62 135 ALA A C 1
ATOM 1056 O O . ALA A 1 135 ? -15.064 1.272 10.495 1.00 98.62 135 ALA A O 1
ATOM 1057 N N . ILE A 1 136 ? -15.999 -0.653 11.195 1.00 98.56 136 ILE A N 1
ATOM 1058 C CA . ILE A 1 136 ? -17.011 -0.776 10.134 1.00 98.56 136 ILE A CA 1
ATOM 1059 C C . ILE A 1 136 ? -18.438 -0.810 10.681 1.00 98.56 136 ILE A C 1
ATOM 1061 O O . ILE A 1 136 ? -19.392 -0.735 9.912 1.00 98.56 136 ILE A O 1
ATOM 1065 N N . GLY A 1 137 ? -18.607 -0.883 11.999 1.00 98.12 137 GLY A N 1
ATOM 1066 C CA . GLY A 1 137 ? -19.910 -0.774 12.633 1.00 98.12 137 GLY A CA 1
ATOM 1067 C C . GLY A 1 137 ? -19.818 -0.637 14.144 1.00 98.12 137 GLY A C 1
ATOM 1068 O O . GLY A 1 137 ? -18.762 -0.858 14.735 1.00 98.12 137 GLY A O 1
ATOM 1069 N N . CYS A 1 138 ? -20.911 -0.236 14.785 1.00 97.88 138 CYS A N 1
ATOM 1070 C CA . CYS A 1 138 ? -20.974 -0.123 16.236 1.00 97.88 138 CYS A CA 1
ATOM 1071 C C . CYS A 1 138 ? -22.403 -0.205 16.797 1.00 97.88 138 CYS A C 1
ATOM 1073 O O . CYS A 1 138 ? -23.391 -0.050 16.071 1.00 97.88 138 CYS A O 1
ATOM 1075 N N . GLU A 1 139 ? -22.524 -0.434 18.108 1.00 96.31 139 GLU A N 1
ATOM 1076 C CA . GLU A 1 139 ? -23.808 -0.343 18.815 1.00 96.31 139 GLU A CA 1
ATOM 1077 C C . GLU A 1 139 ? -24.089 1.072 19.352 1.00 96.31 139 GLU A C 1
ATOM 1079 O O . GLU A 1 139 ? -23.208 1.731 19.896 1.00 96.31 139 GLU A O 1
ATOM 1084 N N . PRO A 1 140 ? -25.326 1.581 19.298 1.00 90.69 140 PRO A N 1
ATOM 1085 C CA . PRO A 1 140 ? -25.600 2.972 19.669 1.00 90.69 140 PRO A CA 1
ATOM 1086 C C . PRO A 1 140 ? -25.300 3.301 21.147 1.00 90.69 140 PRO A C 1
ATOM 1088 O O . PRO A 1 140 ? -24.846 4.411 21.452 1.00 90.69 140 PRO A O 1
ATOM 1091 N N . TYR A 1 141 ? -25.507 2.339 22.057 1.00 88.38 141 TYR A N 1
ATOM 1092 C CA . TYR A 1 141 ? -25.569 2.593 23.507 1.00 88.38 141 TYR A CA 1
ATOM 1093 C C . TYR A 1 141 ? -24.442 1.975 24.344 1.00 88.38 141 TYR A C 1
ATOM 1095 O O . TYR A 1 141 ? -24.276 2.356 25.498 1.00 88.38 141 TYR A O 1
ATOM 1103 N N . ARG A 1 142 ? -23.658 1.044 23.794 1.00 91.81 142 ARG A N 1
ATOM 1104 C CA . ARG A 1 142 ? -22.544 0.383 24.497 1.00 91.81 142 ARG A CA 1
ATOM 1105 C C . ARG A 1 142 ? -21.326 0.298 23.593 1.00 91.81 142 ARG A C 1
ATOM 1107 O O . ARG A 1 142 ? -21.503 0.221 22.382 1.00 91.81 142 ARG A O 1
ATOM 1114 N N . ILE A 1 143 ? -20.122 0.269 24.166 1.00 94.31 143 ILE A N 1
ATOM 1115 C CA . ILE A 1 143 ? -18.891 0.080 23.392 1.00 94.31 143 ILE A CA 1
ATOM 1116 C C . ILE A 1 143 ? -18.859 -1.358 22.861 1.00 94.31 143 ILE A C 1
ATOM 1118 O O . ILE A 1 143 ? -18.519 -2.303 23.573 1.00 94.31 143 ILE A O 1
ATOM 1122 N N . SER A 1 144 ? -19.263 -1.496 21.604 1.00 96.56 144 SER A N 1
ATOM 1123 C CA . SER A 1 144 ? -19.234 -2.724 20.818 1.00 96.56 144 SER A CA 1
ATOM 1124 C C . SER A 1 144 ? -18.996 -2.313 19.374 1.00 96.56 144 SER A C 1
ATOM 1126 O O . SER A 1 144 ? -19.888 -1.732 18.755 1.00 96.56 144 SER A O 1
ATOM 1128 N N . ILE A 1 145 ? -17.792 -2.558 18.861 1.00 98.12 145 ILE A N 1
ATOM 1129 C CA . ILE A 1 145 ? -17.335 -2.102 17.543 1.00 98.12 145 ILE A CA 1
ATOM 1130 C C . ILE A 1 145 ? -17.132 -3.322 16.649 1.00 98.12 145 ILE A C 1
ATOM 1132 O O . ILE A 1 145 ? -16.315 -4.176 16.970 1.00 98.12 145 ILE A O 1
ATOM 1136 N N . GLN A 1 146 ? -17.835 -3.389 15.522 1.00 98.31 146 GLN A N 1
ATOM 1137 C CA . GLN A 1 146 ? -17.495 -4.317 14.445 1.00 98.31 146 GLN A CA 1
ATOM 1138 C C . GLN A 1 146 ? -16.335 -3.747 13.636 1.00 98.31 146 GLN A C 1
ATOM 1140 O O . GLN A 1 146 ? -16.354 -2.568 13.269 1.00 98.31 146 GLN A O 1
ATOM 1145 N N . ALA A 1 147 ? -15.336 -4.575 13.350 1.00 98.38 147 ALA A N 1
ATOM 1146 C CA . ALA A 1 147 ? -14.123 -4.142 12.679 1.00 98.38 147 ALA A CA 1
ATOM 1147 C C . ALA A 1 147 ? -13.582 -5.181 11.687 1.00 98.38 147 ALA A C 1
ATOM 1149 O O . ALA A 1 147 ? -13.753 -6.388 11.867 1.00 98.38 147 ALA A O 1
ATOM 1150 N N . TYR A 1 148 ? -12.882 -4.687 10.667 1.00 98.38 148 TYR A N 1
ATOM 1151 C CA . TYR A 1 148 ? -11.892 -5.464 9.927 1.00 98.38 148 TYR A CA 1
ATOM 1152 C C . TYR A 1 148 ? -10.579 -5.444 10.715 1.00 98.38 148 TYR A C 1
ATOM 1154 O O . TYR A 1 148 ? -10.005 -4.377 10.960 1.00 98.38 148 TYR A O 1
ATOM 1162 N N . ASP A 1 149 ? -10.122 -6.627 11.122 1.00 97.81 149 ASP A N 1
ATOM 1163 C CA . ASP A 1 149 ? -8.832 -6.829 11.776 1.00 97.81 149 ASP A CA 1
ATOM 1164 C C . ASP A 1 149 ? -7.864 -7.475 10.779 1.00 97.81 149 ASP A C 1
ATOM 1166 O O . ASP A 1 149 ? -8.097 -8.613 10.368 1.00 97.81 149 ASP A O 1
ATOM 1170 N N . PRO A 1 150 ? -6.757 -6.812 10.403 1.00 97.19 150 PRO A N 1
ATOM 1171 C CA . PRO A 1 150 ? -5.828 -7.368 9.429 1.00 97.19 150 PRO A CA 1
ATOM 1172 C C . PRO A 1 150 ? -5.090 -8.621 9.943 1.00 97.19 150 PRO A C 1
ATOM 1174 O O . PRO A 1 150 ? -4.447 -9.306 9.154 1.00 97.19 150 PRO A O 1
ATOM 1177 N N . ASN A 1 151 ? -5.168 -8.971 11.235 1.00 96.25 151 ASN A N 1
ATOM 1178 C CA . ASN A 1 151 ? -4.707 -10.275 11.729 1.00 96.25 151 ASN A CA 1
ATOM 1179 C C . ASN A 1 151 ? -5.655 -11.426 11.355 1.00 96.25 151 ASN A C 1
ATOM 1181 O O . ASN A 1 151 ? -5.200 -12.568 11.262 1.00 96.25 151 ASN A O 1
ATOM 1185 N N . HIS A 1 152 ? -6.937 -11.129 11.130 1.00 96.31 152 HIS A N 1
ATOM 1186 C CA . HIS A 1 152 ? -8.015 -12.090 10.894 1.00 96.31 152 HIS A CA 1
ATOM 1187 C C . HIS A 1 152 ? -8.720 -11.770 9.561 1.00 96.31 152 HIS A C 1
ATOM 1189 O O . HIS A 1 152 ? -9.856 -11.288 9.582 1.00 96.31 152 HIS A O 1
ATOM 1195 N N . PRO A 1 153 ? -8.062 -12.012 8.407 1.00 95.81 153 PRO A N 1
ATOM 1196 C CA . PRO A 1 153 ? -8.624 -11.701 7.092 1.00 95.81 153 PRO A CA 1
ATOM 1197 C C . PRO A 1 153 ? -9.984 -12.383 6.879 1.00 95.81 153 PRO A C 1
ATOM 1199 O O . PRO A 1 153 ? -10.280 -13.415 7.489 1.00 95.81 153 PRO A O 1
ATOM 1202 N N . ASP A 1 154 ? -10.820 -11.779 6.031 1.00 96.69 154 ASP A N 1
ATOM 1203 C CA . ASP A 1 154 ? -12.156 -12.269 5.642 1.00 96.69 154 ASP A CA 1
ATOM 1204 C C . ASP A 1 154 ? -13.195 -12.375 6.769 1.00 96.69 154 ASP A C 1
ATOM 1206 O O . ASP A 1 154 ? -14.301 -12.895 6.569 1.00 96.69 154 ASP A O 1
ATOM 1210 N N . LYS A 1 155 ? -12.866 -11.879 7.966 1.00 96.94 155 LYS A N 1
ATOM 1211 C CA . LYS A 1 155 ? -13.733 -11.933 9.143 1.00 96.94 155 LYS A CA 1
ATOM 1212 C C . LYS A 1 155 ? -14.077 -10.537 9.639 1.00 96.94 155 LYS A C 1
ATOM 1214 O O . LYS A 1 155 ? -13.247 -9.632 9.666 1.00 96.94 155 LYS A O 1
ATOM 1219 N N . ILE A 1 156 ? -15.315 -10.403 10.103 1.00 97.81 156 ILE A N 1
ATOM 1220 C CA . ILE A 1 156 ? -15.719 -9.302 10.972 1.00 97.81 156 ILE A CA 1
ATOM 1221 C C . ILE A 1 156 ? -15.385 -9.728 12.401 1.00 97.81 156 ILE A C 1
ATOM 1223 O O . ILE A 1 156 ? -15.851 -10.774 12.858 1.00 97.81 156 ILE A O 1
ATOM 1227 N N . VAL A 1 157 ? -14.586 -8.926 13.101 1.00 97.25 157 VAL A N 1
ATOM 1228 C CA . VAL A 1 157 ? -14.354 -9.081 14.543 1.00 97.25 157 VAL A CA 1
ATOM 1229 C C . VAL A 1 157 ? -15.212 -8.085 15.313 1.00 97.25 157 VAL A C 1
ATOM 1231 O O . VAL A 1 157 ? -15.557 -7.027 14.784 1.00 97.25 157 VAL A O 1
ATOM 1234 N N . THR A 1 158 ? -15.515 -8.386 16.574 1.00 97.69 158 THR A N 1
ATOM 1235 C CA . THR A 1 158 ? -16.162 -7.436 17.483 1.00 97.69 158 THR A CA 1
ATOM 1236 C C . THR A 1 158 ? -15.210 -7.084 18.618 1.00 97.69 158 THR A C 1
ATOM 1238 O O . THR A 1 158 ? -14.690 -7.972 19.292 1.00 97.69 158 THR A O 1
ATOM 1241 N N . ILE A 1 159 ? -14.997 -5.787 18.838 1.00 97.06 159 ILE A N 1
ATOM 1242 C CA . ILE A 1 159 ? -14.316 -5.243 20.011 1.00 97.06 159 ILE A CA 1
ATOM 1243 C C . ILE A 1 159 ? -15.382 -4.810 21.015 1.00 97.06 159 ILE A C 1
ATOM 1245 O O . ILE A 1 159 ? -16.064 -3.805 20.802 1.00 97.06 159 ILE A O 1
ATOM 1249 N N . GLU A 1 160 ? -15.536 -5.566 22.097 1.00 95.12 160 GLU A N 1
ATOM 1250 C CA . GLU A 1 160 ? -16.532 -5.295 23.138 1.00 95.12 160 GLU A CA 1
ATOM 1251 C C . GLU A 1 160 ? -15.872 -4.901 24.455 1.00 95.12 160 GLU A C 1
ATOM 1253 O O . GLU A 1 160 ? -14.837 -5.446 24.840 1.00 95.12 160 GLU A O 1
ATOM 1258 N N . GLN A 1 161 ? -16.492 -3.973 25.181 1.00 93.00 161 GLN A N 1
ATOM 1259 C CA . GLN A 1 161 ? -16.066 -3.652 26.537 1.00 93.00 161 GLN A CA 1
ATOM 1260 C C . GLN A 1 161 ? -16.588 -4.698 27.532 1.00 93.00 161 GLN A C 1
ATOM 1262 O O . GLN A 1 161 ? -17.794 -4.903 27.657 1.00 93.00 161 GLN A O 1
ATOM 1267 N N . SER A 1 162 ? -15.680 -5.322 28.280 1.00 87.56 162 SER A N 1
ATOM 1268 C CA . SER A 1 162 ? -15.994 -6.289 29.331 1.00 87.56 162 SER A CA 1
ATOM 1269 C C . SER A 1 162 ? -14.955 -6.237 30.452 1.00 87.56 162 SER A C 1
ATOM 1271 O O . SER A 1 162 ? -13.760 -6.415 30.216 1.00 87.56 162 SER A O 1
ATOM 1273 N N . GLY A 1 163 ? -15.415 -6.029 31.691 1.00 82.94 163 GLY A N 1
ATOM 1274 C CA . GLY A 1 163 ? -14.547 -6.007 32.875 1.00 82.94 163 GLY A CA 1
ATOM 1275 C C . GLY A 1 163 ? -13.571 -4.826 32.919 1.00 82.94 163 GLY A C 1
ATOM 1276 O O . GLY A 1 163 ? -12.476 -4.968 33.447 1.00 82.94 163 GLY A O 1
ATOM 1277 N N . GLY A 1 164 ? -13.941 -3.681 32.334 1.00 83.88 164 GLY A N 1
ATOM 1278 C CA . GLY A 1 164 ? -13.087 -2.486 32.262 1.00 83.88 164 GLY A CA 1
ATOM 1279 C C . GLY A 1 164 ? -12.068 -2.492 31.118 1.00 83.88 164 GLY A C 1
ATOM 1280 O O . GLY A 1 164 ? -11.465 -1.459 30.852 1.00 83.88 164 GLY A O 1
ATOM 1281 N N . GLU A 1 165 ? -11.932 -3.605 30.397 1.00 91.25 165 GLU A N 1
ATOM 1282 C CA . GLU A 1 165 ? -11.063 -3.744 29.226 1.00 91.25 165 GLU A CA 1
ATOM 1283 C C . GLU A 1 165 ? -11.892 -3.964 27.956 1.00 91.25 165 GLU A C 1
ATOM 1285 O O . GLU A 1 165 ? -13.078 -4.295 28.006 1.00 91.25 165 GLU A O 1
ATOM 1290 N N . LEU A 1 166 ? -11.260 -3.794 26.802 1.00 94.00 166 LEU A N 1
ATOM 1291 C CA . LEU A 1 166 ? -11.809 -4.132 25.495 1.00 94.00 166 LEU A CA 1
ATOM 1292 C C . LEU A 1 166 ? -11.306 -5.515 25.088 1.00 94.00 166 LEU A C 1
ATOM 1294 O O . LEU A 1 166 ? -10.116 -5.801 25.220 1.00 94.00 166 LEU A O 1
ATOM 1298 N N . GLN A 1 167 ? -12.191 -6.361 24.577 1.00 94.81 167 GLN A N 1
ATOM 1299 C CA . GLN A 1 167 ? -11.871 -7.722 24.157 1.00 94.81 167 GLN A CA 1
ATOM 1300 C C . GLN A 1 167 ? -12.209 -7.920 22.685 1.00 94.81 167 GLN A C 1
ATOM 1302 O O . GLN A 1 167 ? -13.300 -7.564 22.244 1.00 94.81 167 GLN A O 1
ATOM 1307 N N . ASN A 1 168 ? -11.275 -8.507 21.938 1.00 93.56 168 ASN A N 1
ATOM 1308 C CA . ASN A 1 168 ? -11.510 -8.951 20.567 1.00 93.56 168 ASN A CA 1
ATOM 1309 C C . ASN A 1 168 ? -12.206 -10.321 20.572 1.00 93.56 168 ASN A C 1
ATOM 1311 O O . ASN A 1 168 ? -11.741 -11.262 21.217 1.00 93.56 168 ASN A O 1
ATOM 1315 N N . SER A 1 169 ? -13.316 -10.447 19.846 1.00 93.31 169 SER A N 1
ATOM 1316 C CA . SER A 1 169 ? -14.139 -11.659 19.813 1.00 93.31 169 SER A CA 1
ATOM 1317 C C . SER A 1 169 ? -13.437 -12.898 19.242 1.00 93.31 169 SER A C 1
ATOM 1319 O O . SER A 1 169 ? -13.887 -14.012 19.505 1.00 93.31 169 SER A O 1
ATOM 1321 N N . VAL A 1 170 ? -12.371 -12.730 18.450 1.00 90.94 170 VAL A N 1
ATOM 1322 C CA . VAL A 1 170 ? -11.689 -13.838 17.759 1.00 90.94 170 VAL A CA 1
ATOM 1323 C C . VAL A 1 170 ? -10.466 -14.327 18.526 1.00 90.94 170 VAL A C 1
ATOM 1325 O O . VAL A 1 170 ? -10.397 -15.504 18.872 1.00 90.94 170 VAL A O 1
ATOM 1328 N N . ASP A 1 171 ? -9.507 -13.448 18.815 1.00 86.56 171 ASP A N 1
ATOM 1329 C CA . ASP A 1 171 ? -8.265 -13.833 19.506 1.00 86.56 171 ASP A CA 1
ATOM 1330 C C . ASP A 1 171 ? -8.311 -13.634 21.027 1.00 86.56 171 ASP A C 1
ATOM 1332 O O . ASP A 1 171 ? -7.369 -14.009 21.726 1.00 86.56 171 ASP A O 1
ATOM 1336 N N . LYS A 1 172 ? -9.412 -13.078 21.554 1.00 83.19 172 LYS A N 1
ATOM 1337 C CA . LYS A 1 172 ? -9.604 -12.772 22.982 1.00 83.19 172 LYS A CA 1
ATOM 1338 C C . LYS A 1 172 ? -8.530 -11.839 23.553 1.00 83.19 172 LYS A C 1
ATOM 1340 O O . LYS A 1 172 ? -8.348 -11.776 24.772 1.00 83.19 172 LYS A O 1
ATOM 1345 N N . GLY A 1 173 ? -7.827 -11.098 22.693 1.00 84.56 173 GLY A N 1
ATOM 1346 C CA . GLY A 1 173 ? -6.862 -10.086 23.088 1.00 84.56 173 GLY A CA 1
ATOM 1347 C C . GLY A 1 173 ? -7.537 -8.996 23.911 1.00 84.56 173 GLY A C 1
ATOM 1348 O O . GLY A 1 173 ? -8.583 -8.475 23.518 1.00 84.56 173 GLY A O 1
ATOM 1349 N N . ARG A 1 174 ? -6.934 -8.662 25.056 1.00 90.50 174 ARG A N 1
ATOM 1350 C CA . ARG A 1 174 ? -7.424 -7.623 25.966 1.00 90.50 174 ARG A CA 1
ATOM 1351 C C . ARG A 1 174 ? -6.655 -6.324 25.790 1.00 90.50 174 ARG A C 1
ATOM 1353 O O . ARG A 1 174 ? -5.422 -6.332 25.697 1.00 90.50 174 ARG A O 1
ATOM 1360 N N . TRP A 1 175 ? -7.396 -5.226 25.760 1.00 91.81 175 TRP A N 1
ATOM 1361 C CA . TRP A 1 175 ? -6.879 -3.899 25.471 1.00 91.81 175 TRP A CA 1
ATOM 1362 C C . TRP A 1 175 ? -7.448 -2.888 26.470 1.00 91.81 175 TRP A C 1
ATOM 1364 O O . TRP A 1 175 ? -8.667 -2.751 26.561 1.00 91.81 175 TRP A O 1
ATOM 1374 N N . PRO A 1 176 ? -6.594 -2.171 27.215 1.00 90.75 176 PRO A N 1
ATOM 1375 C CA . PRO A 1 176 ? -7.032 -1.121 28.130 1.00 90.75 176 PRO A CA 1
ATOM 1376 C C . PRO A 1 176 ? -7.876 -0.028 27.468 1.00 90.75 176 PRO A C 1
ATOM 1378 O O . PRO A 1 176 ? -8.837 0.458 28.061 1.00 90.75 176 PRO A O 1
ATOM 1381 N N . ALA A 1 177 ? -7.521 0.380 26.247 1.00 90.88 177 ALA A N 1
ATOM 1382 C CA . ALA A 1 177 ? -8.199 1.477 25.570 1.00 90.88 177 ALA A CA 1
ATOM 1383 C C . ALA A 1 177 ? -8.142 1.366 24.044 1.00 90.88 177 ALA A C 1
ATOM 1385 O O . ALA A 1 177 ? -7.437 0.523 23.485 1.00 90.88 177 ALA A O 1
ATOM 1386 N N . PHE A 1 178 ? -8.874 2.253 23.374 1.00 93.25 178 PHE A N 1
ATOM 1387 C CA . PHE A 1 178 ? -8.726 2.521 21.948 1.00 93.25 178 PHE A CA 1
ATOM 1388 C C . PHE A 1 178 ? -8.885 4.016 21.667 1.00 93.25 178 PHE A C 1
ATOM 1390 O O . PHE A 1 178 ? -9.509 4.727 22.457 1.00 93.25 178 PHE A O 1
ATOM 1397 N N . PHE A 1 179 ? -8.379 4.474 20.525 1.00 92.00 179 PHE A N 1
ATOM 1398 C CA . PHE A 1 179 ? -8.716 5.787 19.974 1.00 92.00 179 PHE A CA 1
ATOM 1399 C C . PHE A 1 179 ? -9.092 5.714 18.498 1.00 92.00 179 PHE A C 1
ATOM 1401 O O . PHE A 1 179 ? -8.749 4.761 17.794 1.00 92.00 179 PHE A O 1
ATOM 1408 N N . VAL A 1 180 ? -9.790 6.753 18.044 1.00 93.81 180 VAL A N 1
ATOM 1409 C CA . VAL A 1 180 ? -10.102 6.994 16.637 1.00 93.81 180 VAL A CA 1
ATOM 1410 C C . VAL A 1 180 ? -8.921 7.688 15.973 1.00 93.81 180 VAL A C 1
ATOM 1412 O O . VAL A 1 180 ? -8.539 8.785 16.393 1.00 93.81 180 VAL A O 1
ATOM 1415 N N . ASP A 1 181 ? -8.374 7.063 14.934 1.00 91.44 181 ASP A N 1
ATOM 1416 C CA . ASP A 1 181 ? -7.324 7.625 14.089 1.00 91.44 181 ASP A CA 1
ATOM 1417 C C . ASP A 1 181 ? -7.957 8.394 12.919 1.00 91.44 181 ASP A C 1
ATOM 1419 O O . ASP A 1 181 ? -8.117 7.907 11.800 1.00 91.44 181 ASP A O 1
ATOM 1423 N N . ASP A 1 182 ? -8.387 9.616 13.222 1.00 85.62 182 ASP A N 1
ATOM 1424 C CA . ASP A 1 182 ? -9.053 10.539 12.300 1.00 85.62 182 ASP A CA 1
ATOM 1425 C C . ASP A 1 182 ? -8.087 11.440 11.522 1.00 85.62 182 ASP A C 1
ATOM 1427 O O . ASP A 1 182 ? -8.528 12.344 10.816 1.00 85.62 182 ASP A O 1
ATOM 1431 N N . LEU A 1 183 ? -6.778 11.194 11.628 1.00 84.75 183 LEU A N 1
ATOM 1432 C CA . LEU A 1 183 ? -5.766 11.835 10.786 1.00 84.75 183 LEU A CA 1
ATOM 1433 C C . LEU A 1 183 ? -5.491 11.038 9.502 1.00 84.75 183 LEU A C 1
ATOM 1435 O O . LEU A 1 183 ? -4.651 11.435 8.684 1.00 84.75 183 LEU A O 1
ATOM 1439 N N . TYR A 1 184 ? -6.202 9.923 9.301 1.00 88.75 184 TYR A N 1
ATOM 1440 C CA . TYR A 1 184 ? -6.225 9.219 8.027 1.00 88.75 184 TYR A CA 1
ATOM 1441 C C . TYR A 1 184 ? -6.533 10.190 6.882 1.00 88.75 184 TYR A C 1
ATOM 1443 O O . TYR A 1 184 ? -7.515 10.933 6.899 1.00 88.75 184 TYR A O 1
ATOM 1451 N N . HIS A 1 185 ? -5.693 10.132 5.855 1.00 84.25 185 HIS A N 1
ATOM 1452 C CA . HIS A 1 185 ? -5.919 10.806 4.590 1.00 84.25 185 HIS A CA 1
ATOM 1453 C C . HIS A 1 185 ? -5.824 9.782 3.465 1.00 84.25 185 HIS A C 1
ATOM 1455 O O . HIS A 1 185 ? -4.924 8.927 3.440 1.00 84.25 185 HIS A O 1
ATOM 1461 N N . PHE A 1 186 ? -6.769 9.886 2.538 1.00 87.25 186 PHE A N 1
ATOM 1462 C CA . PHE A 1 186 ? -6.829 9.043 1.358 1.00 87.25 186 PHE A CA 1
ATOM 1463 C C . PHE A 1 186 ? -5.553 9.182 0.522 1.00 87.25 186 PHE A C 1
ATOM 1465 O O . PHE A 1 186 ? -5.092 10.293 0.246 1.00 87.25 186 PHE A O 1
ATOM 1472 N N . ARG A 1 187 ? -4.992 8.042 0.111 1.00 80.69 187 ARG A N 1
ATOM 1473 C CA . ARG A 1 187 ? -3.995 7.959 -0.960 1.00 80.69 187 ARG A CA 1
ATOM 1474 C C . ARG A 1 187 ? -4.526 7.029 -2.035 1.00 80.69 187 ARG A C 1
ATOM 1476 O O . ARG A 1 187 ? -5.136 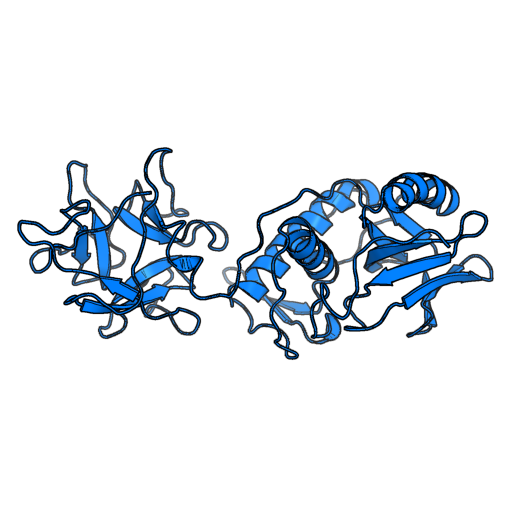6.018 -1.717 1.00 80.69 187 ARG A O 1
ATOM 1483 N N . HIS A 1 188 ? -4.277 7.354 -3.300 1.00 76.44 188 HIS A N 1
ATOM 1484 C CA . HIS A 1 188 ? -4.617 6.438 -4.382 1.00 76.44 188 HIS A CA 1
ATOM 1485 C C . HIS A 1 188 ? -3.802 5.145 -4.221 1.00 76.44 188 HIS A C 1
ATOM 1487 O O . HIS A 1 188 ? -2.567 5.211 -4.207 1.00 76.44 188 HIS A O 1
ATOM 1493 N N . PRO A 1 189 ? -4.462 3.985 -4.066 1.00 82.81 189 PRO A N 1
ATOM 1494 C CA . PRO A 1 189 ? -3.765 2.719 -3.967 1.00 82.81 189 PRO A CA 1
ATOM 1495 C C . PRO A 1 189 ? -3.218 2.313 -5.339 1.00 82.81 189 PRO A C 1
ATOM 1497 O O . PRO A 1 189 ? -3.805 2.660 -6.363 1.00 82.81 189 PRO A O 1
ATOM 1500 N N . PRO A 1 190 ? -2.118 1.547 -5.392 1.00 69.94 190 PRO A N 1
ATOM 1501 C CA . PRO A 1 190 ? -1.663 0.981 -6.651 1.00 69.94 190 PRO A CA 1
ATOM 1502 C C . PRO A 1 190 ? -2.680 -0.071 -7.096 1.00 69.94 190 PRO A C 1
ATOM 1504 O O . PRO A 1 190 ? -2.814 -1.070 -6.391 1.00 69.94 190 PRO A O 1
ATOM 1507 N N . HIS A 1 191 ? -3.368 0.075 -8.232 1.00 61.78 191 HIS A N 1
ATOM 1508 C CA . HIS A 1 191 ? -4.136 -1.059 -8.736 1.00 61.78 191 HIS A CA 1
ATOM 1509 C C . HIS A 1 191 ? -3.151 -2.069 -9.319 1.00 61.78 191 HIS A C 1
ATOM 1511 O O . HIS A 1 191 ? -2.407 -1.786 -10.255 1.00 61.78 191 HIS A O 1
ATOM 1517 N N . LEU A 1 192 ? -3.132 -3.281 -8.765 1.00 53.69 192 LEU A N 1
ATOM 1518 C CA . LEU A 1 192 ? -2.269 -4.361 -9.257 1.00 53.69 192 LEU A CA 1
ATOM 1519 C C . LEU A 1 192 ? -2.769 -4.979 -10.578 1.00 53.69 192 LEU A C 1
ATOM 1521 O O . LEU A 1 192 ? -2.284 -6.032 -10.988 1.00 53.69 192 LEU A O 1
ATOM 1525 N N . SER A 1 193 ? -3.715 -4.335 -11.265 1.00 51.56 193 SER A N 1
ATOM 1526 C CA . SER A 1 193 ? -4.031 -4.633 -12.659 1.00 51.56 193 SER A CA 1
ATOM 1527 C C . SER A 1 193 ? -2.968 -4.017 -13.562 1.00 51.56 193 SER A C 1
ATOM 1529 O O . SER A 1 193 ? -2.638 -2.842 -13.406 1.00 51.56 193 SER A O 1
ATOM 1531 N N . GLY A 1 194 ? -2.489 -4.757 -14.565 1.00 48.41 194 GLY A N 1
ATOM 1532 C CA . GLY A 1 194 ? -1.469 -4.278 -15.509 1.00 48.41 194 GLY A CA 1
ATOM 1533 C C . GLY A 1 194 ? -1.856 -3.070 -16.390 1.00 48.41 194 GLY A C 1
ATOM 1534 O O . GLY A 1 194 ? -1.163 -2.742 -17.349 1.00 48.41 194 GLY A O 1
ATOM 1535 N N . ILE A 1 195 ? -2.974 -2.411 -16.084 1.00 50.81 195 ILE A N 1
ATOM 1536 C CA . ILE A 1 195 ? -3.501 -1.212 -16.736 1.00 50.81 195 ILE A CA 1
ATOM 1537 C C . ILE A 1 195 ? -2.965 0.074 -16.063 1.00 50.81 195 ILE A C 1
ATOM 1539 O O . ILE A 1 195 ? -2.791 1.081 -16.736 1.00 50.81 195 ILE A O 1
ATOM 1543 N N . ASP A 1 196 ? -2.588 0.056 -14.779 1.00 50.62 196 ASP A N 1
ATOM 1544 C CA . ASP A 1 196 ? -2.149 1.277 -14.067 1.00 50.62 196 ASP A CA 1
ATOM 1545 C C . ASP A 1 196 ? -0.695 1.667 -14.341 1.00 50.62 196 ASP A C 1
ATOM 1547 O O . ASP A 1 196 ? -0.343 2.850 -14.340 1.00 50.62 196 ASP A O 1
ATOM 1551 N N . MET A 1 197 ? 0.162 0.683 -14.630 1.00 56.66 197 MET A N 1
ATOM 1552 C CA . MET A 1 197 ? 1.482 0.971 -15.188 1.00 56.66 197 MET A CA 1
ATOM 1553 C C . MET A 1 197 ? 1.407 1.343 -16.676 1.00 56.66 197 MET A C 1
ATOM 1555 O O . MET A 1 197 ? 2.452 1.546 -17.286 1.00 56.66 197 MET A O 1
ATOM 1559 N N . LEU A 1 198 ? 0.220 1.458 -17.283 1.00 63.31 198 LEU A N 1
ATOM 1560 C CA . LEU A 1 198 ? 0.107 2.165 -18.558 1.00 63.31 198 LEU A CA 1
ATOM 1561 C C . LEU A 1 198 ? 0.251 3.670 -18.353 1.00 63.31 198 LEU A C 1
ATOM 1563 O O . LEU A 1 198 ? 0.596 4.325 -19.314 1.00 63.31 198 LEU A O 1
ATOM 1567 N N . GLY A 1 199 ? 0.039 4.214 -17.148 1.00 70.56 199 GLY A N 1
ATOM 1568 C CA . GLY A 1 199 ? 0.180 5.642 -16.843 1.00 70.56 199 GLY A CA 1
ATOM 1569 C C . GLY A 1 199 ? 1.127 5.924 -15.679 1.00 70.56 199 GLY A C 1
ATOM 1570 O O . GLY A 1 199 ? 1.868 5.057 -15.212 1.00 70.56 199 GLY A O 1
ATOM 1571 N N . ASN A 1 200 ? 1.119 7.166 -15.198 1.00 78.31 200 ASN A N 1
ATOM 1572 C CA . ASN A 1 200 ? 1.984 7.670 -14.129 1.00 78.31 200 ASN A CA 1
ATOM 1573 C C . ASN A 1 200 ? 3.493 7.573 -14.411 1.00 78.31 200 ASN A C 1
ATOM 1575 O O . ASN A 1 200 ? 4.318 7.572 -13.490 1.00 78.31 200 ASN A O 1
ATOM 1579 N N . TRP A 1 201 ? 3.881 7.510 -15.682 1.00 88.19 201 TRP A N 1
ATOM 1580 C CA . TRP A 1 201 ? 5.280 7.599 -16.068 1.00 88.19 201 TRP A CA 1
ATOM 1581 C C . TRP A 1 201 ? 5.693 9.050 -16.227 1.00 88.19 201 TRP A C 1
ATOM 1583 O O . TRP A 1 201 ? 5.000 9.860 -16.846 1.00 88.19 201 TRP A O 1
ATOM 1593 N N . ARG A 1 202 ? 6.848 9.387 -15.661 1.00 88.88 202 ARG A N 1
ATOM 1594 C CA . ARG A 1 202 ? 7.400 10.739 -15.668 1.00 88.88 202 ARG A CA 1
ATOM 1595 C C . ARG A 1 202 ? 8.828 10.710 -16.186 1.00 88.88 202 ARG A C 1
ATOM 1597 O O . ARG A 1 202 ? 9.579 9.763 -15.959 1.00 88.88 202 ARG A O 1
ATOM 1604 N N . CYS A 1 203 ? 9.220 11.782 -16.865 1.00 88.88 203 CYS A N 1
ATOM 1605 C CA . CYS A 1 203 ? 10.613 12.010 -17.226 1.00 88.88 203 CYS A CA 1
ATOM 1606 C C . CYS A 1 203 ? 11.331 12.680 -16.053 1.00 88.88 203 CYS A C 1
ATOM 1608 O O . CYS A 1 203 ? 10.931 13.760 -15.618 1.00 88.88 203 CYS A O 1
ATOM 1610 N N . CYS A 1 204 ? 12.419 12.085 -15.566 1.00 89.06 204 CYS A N 1
ATOM 1611 C CA . CYS A 1 204 ? 13.225 12.720 -14.526 1.00 89.06 204 CYS A CA 1
ATOM 1612 C C . CYS A 1 204 ? 13.989 13.938 -15.076 1.00 89.06 204 CYS A C 1
ATOM 1614 O O . CYS A 1 204 ? 14.634 13.840 -16.120 1.00 89.06 204 CYS A O 1
ATOM 1616 N N . ILE A 1 205 ? 13.990 15.069 -14.365 1.00 84.50 205 ILE A N 1
ATOM 1617 C CA . ILE A 1 205 ? 14.682 16.294 -14.811 1.00 84.50 205 ILE A CA 1
ATOM 1618 C C . ILE A 1 205 ? 16.210 16.171 -14.801 1.00 84.50 205 ILE A C 1
ATOM 1620 O O . ILE A 1 205 ? 16.867 16.818 -15.610 1.00 84.50 205 ILE A O 1
ATOM 1624 N N . TYR A 1 206 ? 16.778 15.325 -13.934 1.00 85.56 206 TYR A N 1
ATOM 1625 C CA . TYR A 1 206 ? 18.234 15.225 -13.762 1.00 85.56 206 TYR A CA 1
ATOM 1626 C C . TYR A 1 206 ? 18.882 14.115 -14.589 1.00 85.56 206 TYR A C 1
ATOM 1628 O O . TYR A 1 206 ? 19.930 14.312 -15.198 1.00 85.56 206 TYR A O 1
ATOM 1636 N N . CYS A 1 207 ? 18.282 12.924 -14.612 1.00 89.69 207 CYS A N 1
ATOM 1637 C CA . CYS A 1 207 ? 18.838 11.787 -15.352 1.00 89.69 207 CYS A CA 1
ATOM 1638 C C . CYS A 1 207 ? 18.128 11.524 -16.679 1.00 89.69 207 CYS A C 1
ATOM 1640 O O . CYS A 1 207 ? 18.594 10.682 -17.445 1.00 89.69 207 CYS A O 1
ATOM 1642 N N . ARG A 1 208 ? 17.015 12.224 -16.949 1.00 89.94 208 ARG A N 1
ATOM 1643 C CA . ARG A 1 208 ? 16.222 12.132 -18.187 1.00 89.94 208 ARG A CA 1
ATOM 1644 C C . ARG A 1 208 ? 15.661 10.746 -18.489 1.00 89.94 208 ARG A C 1
ATOM 1646 O O . ARG A 1 208 ? 15.136 10.535 -19.574 1.00 89.94 208 ARG A O 1
ATOM 1653 N N . THR A 1 209 ? 15.748 9.817 -17.540 1.00 92.38 209 THR A N 1
ATOM 1654 C CA . THR A 1 209 ? 15.128 8.499 -17.678 1.00 92.38 209 THR A CA 1
ATOM 1655 C C . THR A 1 209 ? 13.639 8.569 -17.372 1.00 92.38 209 THR A C 1
ATOM 1657 O O . THR A 1 209 ? 13.208 9.381 -16.542 1.00 92.38 209 THR A O 1
ATOM 1660 N N . LEU A 1 210 ? 12.868 7.718 -18.045 1.00 93.56 210 LEU A N 1
ATOM 1661 C CA . LEU A 1 210 ? 11.475 7.479 -17.704 1.00 93.56 210 LEU A CA 1
ATOM 1662 C C . LEU A 1 210 ? 11.409 6.634 -16.427 1.00 93.56 210 LEU A C 1
ATOM 1664 O O . LEU A 1 210 ? 12.047 5.583 -16.341 1.00 93.56 210 LEU A O 1
ATOM 1668 N N . PHE A 1 211 ? 10.641 7.084 -15.443 1.00 92.38 211 PHE A N 1
ATOM 1669 C CA . PHE A 1 211 ? 10.421 6.362 -14.193 1.00 92.38 211 PHE A CA 1
ATOM 1670 C C . PHE A 1 211 ? 8.944 6.399 -13.806 1.00 92.38 211 PHE A C 1
ATOM 1672 O O . PHE A 1 211 ? 8.205 7.302 -14.207 1.00 92.38 211 PHE A O 1
ATOM 1679 N N . TRP A 1 212 ? 8.517 5.408 -13.031 1.00 89.81 212 TRP A N 1
ATOM 1680 C CA . TRP A 1 212 ? 7.141 5.314 -12.559 1.00 89.81 212 TRP A CA 1
ATOM 1681 C C . T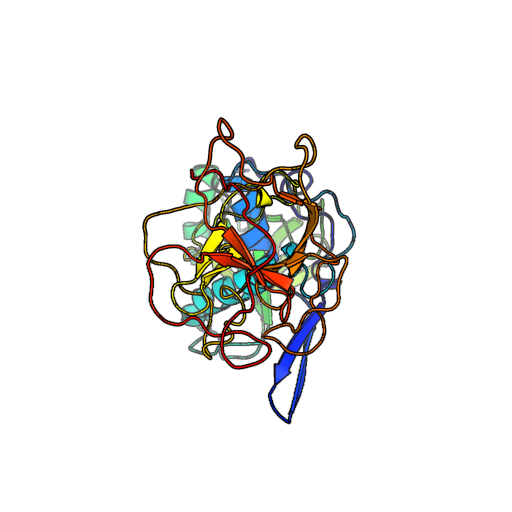RP A 1 212 ? 6.977 6.095 -11.251 1.00 89.81 212 TRP A C 1
ATOM 1683 O O . TRP A 1 212 ? 7.621 5.782 -10.246 1.00 89.81 212 TRP A O 1
ATOM 1693 N N . SER A 1 213 ? 6.135 7.133 -11.256 1.00 80.62 213 SER A N 1
ATOM 1694 C CA . SER A 1 213 ? 6.044 8.099 -10.150 1.00 80.62 213 SER A CA 1
ATOM 1695 C C . SER A 1 213 ? 5.183 7.651 -8.972 1.00 80.62 213 SER A C 1
ATOM 1697 O O . SER A 1 213 ? 5.102 8.368 -7.984 1.00 80.62 213 SER A O 1
ATOM 1699 N N . GLN A 1 214 ? 4.544 6.482 -9.059 1.00 76.62 214 GLN A N 1
ATOM 1700 C CA . GLN A 1 214 ? 3.836 5.865 -7.924 1.00 76.62 214 GLN A CA 1
ATOM 1701 C C . GLN A 1 214 ? 4.738 4.898 -7.137 1.00 76.62 214 GLN A C 1
ATOM 1703 O O . GLN A 1 214 ? 4.320 4.249 -6.178 1.00 76.62 214 GLN A O 1
ATOM 1708 N N . GLY A 1 215 ? 6.005 4.803 -7.546 1.00 67.81 215 GLY A N 1
ATOM 1709 C CA . GLY A 1 215 ? 7.028 4.007 -6.900 1.00 67.81 215 GLY A CA 1
ATOM 1710 C C . GLY A 1 215 ? 7.452 4.535 -5.524 1.00 67.81 215 GLY A C 1
ATOM 1711 O O . GLY A 1 215 ? 7.472 5.748 -5.304 1.00 67.81 215 GLY A O 1
ATOM 1712 N N . PRO A 1 216 ? 7.901 3.665 -4.598 1.00 68.50 216 PRO A N 1
ATOM 1713 C CA . PRO A 1 216 ? 8.392 4.086 -3.287 1.00 68.50 216 PRO A CA 1
ATOM 1714 C C . PRO A 1 216 ? 9.481 5.161 -3.390 1.00 68.50 216 PRO A C 1
ATOM 1716 O O . PRO A 1 216 ? 10.532 4.941 -3.999 1.00 68.50 216 PRO A O 1
ATOM 1719 N N . ARG A 1 217 ? 9.232 6.322 -2.767 1.00 73.00 217 ARG A N 1
ATOM 1720 C CA . ARG A 1 217 ? 10.138 7.487 -2.746 1.00 73.00 217 ARG A CA 1
ATOM 1721 C C . ARG A 1 217 ? 10.640 7.921 -4.133 1.00 73.00 217 ARG A C 1
ATOM 1723 O O . ARG A 1 217 ? 11.695 8.534 -4.208 1.00 73.00 217 ARG A O 1
ATOM 1730 N N . ASN A 1 218 ? 9.937 7.605 -5.221 1.00 79.69 218 ASN A N 1
ATOM 1731 C CA . ASN A 1 218 ? 10.395 7.860 -6.593 1.00 79.69 218 ASN A CA 1
ATOM 1732 C C . ASN A 1 218 ? 11.783 7.273 -6.911 1.00 79.69 218 ASN A C 1
ATOM 1734 O O . ASN A 1 218 ? 12.482 7.808 -7.762 1.00 79.69 218 ASN A O 1
ATOM 1738 N N . GLY A 1 219 ? 12.214 6.203 -6.237 1.00 85.88 219 GLY A N 1
ATOM 1739 C CA . GLY A 1 219 ? 13.422 5.463 -6.613 1.00 85.88 219 GLY A CA 1
ATOM 1740 C C . GLY A 1 219 ? 14.754 6.182 -6.430 1.00 85.88 219 GLY A C 1
ATOM 1741 O O . GLY A 1 219 ? 14.843 7.230 -5.800 1.00 85.88 219 GLY A O 1
ATOM 1742 N N . VAL A 1 220 ? 15.815 5.576 -6.970 1.00 90.50 220 VAL A N 1
ATOM 1743 C CA . VAL A 1 220 ? 17.193 6.084 -6.893 1.00 90.50 220 VAL A CA 1
ATOM 1744 C C . VAL A 1 220 ? 17.576 6.687 -8.235 1.00 90.50 220 VAL A C 1
ATOM 1746 O O . VAL A 1 220 ? 17.654 5.985 -9.242 1.00 90.50 220 VAL A O 1
ATOM 1749 N N . CYS A 1 221 ? 17.877 7.980 -8.233 1.00 91.06 221 CYS A N 1
ATOM 1750 C CA . CYS A 1 221 ? 18.370 8.703 -9.391 1.00 91.06 221 CYS A CA 1
ATOM 1751 C C . CYS A 1 221 ? 19.910 8.671 -9.418 1.00 91.06 221 CYS A C 1
ATOM 1753 O O . CYS A 1 221 ? 20.543 8.972 -8.404 1.00 91.06 221 CYS A O 1
ATOM 1755 N N . PRO A 1 222 ? 20.546 8.408 -10.577 1.00 90.25 222 PRO A N 1
ATOM 1756 C CA . PRO A 1 222 ? 22.007 8.441 -10.699 1.00 90.25 222 PRO A CA 1
ATOM 1757 C C . PRO A 1 222 ? 22.615 9.839 -10.484 1.00 90.25 222 PRO A C 1
ATOM 1759 O O . PRO A 1 222 ? 23.826 9.959 -10.359 1.00 90.25 222 PRO A O 1
ATOM 1762 N N . ALA A 1 223 ? 21.794 10.893 -10.409 1.00 86.31 223 ALA A N 1
ATOM 1763 C CA . ALA A 1 223 ? 22.231 12.234 -10.019 1.00 86.31 223 ALA A CA 1
ATOM 1764 C C . ALA A 1 223 ? 22.378 12.422 -8.490 1.00 86.31 223 ALA A C 1
ATOM 1766 O O . ALA A 1 223 ? 22.709 13.518 -8.053 1.00 86.31 223 ALA A O 1
ATOM 1767 N N . GLY A 1 224 ? 22.136 11.382 -7.678 1.00 74.81 224 GLY A N 1
ATOM 1768 C CA . GLY A 1 224 ? 22.400 11.389 -6.230 1.00 74.81 224 GLY A CA 1
ATOM 1769 C C . GLY A 1 224 ? 21.190 11.648 -5.322 1.00 74.81 224 GLY A C 1
ATOM 1770 O O . GLY A 1 224 ? 21.369 11.842 -4.125 1.00 74.81 224 GLY A O 1
ATOM 1771 N N . ALA A 1 225 ? 19.967 11.636 -5.859 1.00 77.81 225 ALA A N 1
ATOM 1772 C CA . ALA A 1 225 ? 18.725 11.871 -5.109 1.00 77.81 225 ALA A CA 1
ATOM 1773 C C . ALA A 1 225 ? 17.614 10.894 -5.543 1.00 77.81 225 ALA A C 1
ATOM 1775 O O . ALA A 1 225 ? 17.889 9.865 -6.161 1.00 77.81 225 ALA A O 1
ATOM 1776 N N . THR A 1 226 ? 16.355 11.201 -5.235 1.00 86.75 226 THR A N 1
ATOM 1777 C CA . THR A 1 226 ? 15.193 10.517 -5.818 1.00 86.75 226 THR A CA 1
ATOM 1778 C C . THR A 1 226 ? 14.872 11.074 -7.207 1.00 86.75 226 THR A C 1
ATOM 1780 O O . THR A 1 226 ? 15.366 12.142 -7.585 1.00 86.75 226 THR A O 1
ATOM 1783 N N . HIS A 1 227 ? 14.086 10.361 -8.019 1.00 86.69 227 HIS A N 1
ATOM 1784 C CA . HIS A 1 227 ? 13.625 10.936 -9.282 1.00 86.69 227 HIS A CA 1
ATOM 1785 C C . HIS A 1 227 ? 12.711 12.147 -9.015 1.00 86.69 227 HIS A C 1
ATOM 1787 O O . HIS A 1 227 ? 11.768 12.065 -8.227 1.00 86.69 227 HIS A O 1
ATOM 1793 N N . LEU A 1 228 ? 12.990 13.266 -9.694 1.00 81.75 228 LEU A N 1
ATOM 1794 C CA . LEU A 1 228 ? 12.178 14.486 -9.669 1.00 81.75 228 LEU A CA 1
ATOM 1795 C C . LEU A 1 228 ? 11.662 14.799 -11.070 1.00 81.75 228 LEU A C 1
ATOM 1797 O O . LEU A 1 228 ? 12.371 14.594 -12.053 1.00 81.75 228 LEU A O 1
ATOM 1801 N N . TRP A 1 229 ? 10.458 15.350 -11.157 1.00 78.69 229 TRP A N 1
ATOM 1802 C CA . TRP A 1 229 ? 9.854 15.827 -12.396 1.00 78.69 229 TRP A CA 1
ATOM 1803 C C . TRP A 1 229 ? 9.190 17.180 -12.145 1.00 78.69 229 TRP A C 1
ATOM 1805 O O . TRP A 1 229 ? 8.701 17.445 -11.049 1.00 78.69 229 TRP A O 1
ATOM 1815 N N . THR A 1 230 ? 9.184 18.051 -13.148 1.00 55.88 230 THR A N 1
ATOM 1816 C CA . THR A 1 230 ? 8.343 19.253 -13.141 1.00 55.88 230 THR A CA 1
ATOM 1817 C C . THR A 1 230 ? 6.925 18.885 -13.573 1.00 55.88 230 THR A C 1
ATOM 1819 O O . THR A 1 230 ? 6.744 17.979 -14.390 1.00 55.88 230 THR A O 1
ATOM 1822 N N . TYR A 1 231 ? 5.915 19.592 -13.060 1.00 45.03 231 TYR A N 1
ATOM 1823 C CA . TYR A 1 231 ? 4.542 19.493 -13.565 1.00 45.03 231 TYR A CA 1
ATOM 1824 C C . TYR A 1 231 ? 4.530 19.689 -15.093 1.00 45.03 231 TYR A C 1
ATOM 1826 O O . TYR A 1 231 ? 5.142 20.641 -15.576 1.00 45.03 231 TYR A O 1
ATOM 1834 N N . GLY A 1 232 ? 3.871 18.797 -15.849 1.00 50.75 232 GLY A N 1
ATOM 1835 C CA . GLY A 1 232 ? 3.567 19.080 -17.260 1.00 50.75 232 GLY A CA 1
ATOM 1836 C C . GLY A 1 232 ? 3.557 17.931 -18.270 1.00 50.75 232 GLY A C 1
ATOM 1837 O O . GLY A 1 232 ? 3.141 18.173 -19.397 1.00 50.75 232 GLY A O 1
ATOM 1838 N N . THR A 1 233 ? 3.978 16.702 -17.949 1.00 65.88 233 THR A N 1
ATOM 1839 C CA . THR A 1 233 ? 3.772 15.576 -18.888 1.00 65.88 233 THR A CA 1
ATOM 1840 C C . THR A 1 233 ? 3.706 14.240 -18.166 1.00 65.88 233 THR A C 1
ATOM 1842 O O . THR A 1 233 ? 4.589 13.894 -17.375 1.00 65.88 233 THR A O 1
ATOM 1845 N N . GLU A 1 234 ? 2.626 13.507 -18.395 1.00 79.81 234 GLU A N 1
ATOM 1846 C CA . GLU A 1 234 ? 2.515 12.085 -18.088 1.00 79.81 234 GLU A CA 1
ATOM 1847 C C . GLU A 1 234 ? 2.745 11.301 -19.366 1.00 79.81 234 GLU A C 1
ATOM 1849 O O . GLU A 1 234 ? 2.301 11.730 -20.426 1.00 79.81 234 GLU A O 1
ATOM 1854 N N . TYR A 1 235 ? 3.432 10.170 -19.269 1.00 82.56 235 TYR A N 1
ATOM 1855 C CA . TYR A 1 235 ? 3.612 9.280 -20.403 1.00 82.56 235 TYR A CA 1
ATOM 1856 C C . TYR A 1 235 ? 2.787 8.025 -20.218 1.00 82.56 235 TYR A C 1
ATOM 1858 O O . TYR A 1 235 ? 2.688 7.495 -19.106 1.00 82.56 235 TYR A O 1
ATOM 1866 N N . LEU A 1 236 ? 2.239 7.560 -21.336 1.00 80.81 236 LEU A N 1
ATOM 1867 C CA . LEU A 1 236 ? 1.533 6.303 -21.400 1.00 80.81 236 LEU A CA 1
ATOM 1868 C C . LEU A 1 236 ? 2.404 5.230 -22.056 1.00 80.81 236 LEU A C 1
ATOM 1870 O O . LEU A 1 236 ? 3.034 5.483 -23.088 1.00 80.81 236 LEU A O 1
ATOM 1874 N N . LEU A 1 237 ? 2.443 4.041 -21.459 1.00 83.25 237 LEU A N 1
ATOM 1875 C CA . LEU A 1 237 ? 3.111 2.863 -22.012 1.00 83.25 237 LEU A CA 1
ATOM 1876 C C . LEU A 1 237 ? 2.078 1.861 -22.523 1.00 83.25 237 LEU A C 1
ATOM 1878 O O . LEU A 1 237 ? 1.026 1.708 -21.918 1.00 83.25 237 LEU A O 1
ATOM 1882 N N . ASP A 1 238 ? 2.395 1.166 -23.616 1.00 70.31 238 ASP A N 1
ATOM 1883 C CA . ASP A 1 238 ? 1.510 0.182 -24.250 1.00 70.31 238 ASP A CA 1
ATOM 1884 C C . ASP A 1 238 ? 1.852 -1.267 -23.839 1.00 70.31 238 ASP A C 1
ATOM 1886 O O . ASP A 1 238 ? 3.011 -1.626 -23.586 1.00 70.31 238 ASP A O 1
ATOM 1890 N N . ILE A 1 239 ? 0.823 -2.117 -23.815 1.00 60.19 239 ILE A N 1
ATOM 1891 C CA . ILE A 1 239 ? 0.882 -3.562 -23.592 1.00 60.19 239 ILE A CA 1
ATOM 1892 C C . ILE A 1 239 ? 0.498 -4.323 -24.872 1.00 60.19 239 ILE A C 1
ATOM 1894 O O . ILE A 1 239 ? -0.599 -4.844 -25.023 1.00 60.19 239 ILE A O 1
ATOM 1898 N N . GLY A 1 240 ? 1.464 -4.496 -25.775 1.00 51.91 240 GLY A N 1
ATOM 1899 C CA . GLY A 1 240 ? 1.506 -5.704 -26.606 1.00 51.91 240 GLY A CA 1
ATOM 1900 C C . GLY A 1 240 ? 0.698 -5.738 -27.907 1.00 51.91 240 GLY A C 1
ATOM 1901 O O . GLY A 1 240 ? 0.389 -6.838 -28.359 1.00 51.91 240 GLY A O 1
ATOM 1902 N N . VAL A 1 241 ? 0.442 -4.609 -28.576 1.00 48.06 241 VAL A N 1
ATOM 1903 C CA . VAL A 1 241 ? -0.122 -4.613 -29.950 1.00 48.06 241 VAL A CA 1
ATOM 1904 C C . VAL A 1 241 ? 0.703 -3.847 -30.993 1.00 48.06 241 VAL A C 1
ATOM 1906 O O . VAL A 1 241 ? 0.379 -3.886 -32.179 1.00 48.06 241 VAL A O 1
ATOM 1909 N N . ALA A 1 242 ? 1.816 -3.222 -30.601 1.00 54.53 242 ALA A N 1
ATOM 1910 C CA . ALA A 1 242 ? 2.673 -2.458 -31.509 1.00 54.53 242 ALA A CA 1
ATOM 1911 C C . ALA A 1 242 ? 3.886 -3.239 -32.066 1.00 54.53 242 ALA A C 1
ATOM 1913 O O . ALA A 1 242 ? 4.411 -4.165 -31.443 1.00 54.53 242 ALA A O 1
ATOM 1914 N N . SER A 1 243 ? 4.392 -2.818 -33.232 1.00 68.00 243 SER A N 1
ATOM 1915 C CA . SER A 1 243 ? 5.588 -3.342 -33.923 1.00 68.00 243 SER A CA 1
ATOM 1916 C C . SER A 1 243 ? 6.920 -2.884 -33.293 1.00 68.00 243 SER A C 1
ATOM 1918 O O . SER A 1 243 ? 7.860 -2.522 -33.998 1.00 68.00 243 SER A O 1
ATOM 1920 N N . GLY A 1 244 ? 6.979 -2.836 -31.961 1.00 77.81 244 GLY A N 1
ATOM 1921 C CA . GLY A 1 244 ? 8.063 -2.237 -31.181 1.00 77.81 244 GLY A CA 1
ATOM 1922 C C . GLY A 1 244 ? 8.964 -3.225 -30.437 1.00 77.81 244 GLY A C 1
ATOM 1923 O O . GLY A 1 244 ? 8.750 -4.441 -30.468 1.00 77.81 244 GLY A O 1
ATOM 1924 N N . ASP A 1 245 ? 9.950 -2.685 -29.719 1.00 88.56 245 ASP A N 1
ATOM 1925 C CA . ASP A 1 245 ? 10.793 -3.475 -28.818 1.00 88.56 245 ASP A CA 1
ATOM 1926 C C . ASP A 1 245 ? 9.953 -3.967 -27.634 1.00 88.56 245 ASP A C 1
ATOM 1928 O O . ASP A 1 245 ? 9.213 -3.202 -27.008 1.00 88.56 245 ASP A O 1
ATOM 1932 N N . ARG A 1 246 ? 10.065 -5.264 -27.336 1.00 86.94 246 ARG A N 1
ATOM 1933 C CA . ARG A 1 246 ? 9.327 -5.946 -26.263 1.00 86.94 246 ARG A CA 1
ATOM 1934 C C . ARG A 1 246 ? 10.190 -6.109 -25.016 1.00 86.94 246 ARG A C 1
ATOM 1936 O O . ARG A 1 246 ? 11.392 -5.876 -25.045 1.00 86.94 246 ARG A O 1
ATOM 1943 N N . ASP A 1 247 ? 9.564 -6.562 -23.932 1.00 88.44 247 ASP A N 1
ATOM 1944 C CA . ASP A 1 247 ? 10.225 -6.848 -22.651 1.00 88.44 247 ASP A CA 1
ATOM 1945 C C . ASP A 1 247 ? 10.890 -5.625 -22.002 1.00 88.44 247 ASP A C 1
ATOM 1947 O O . ASP A 1 247 ? 11.831 -5.741 -21.212 1.00 88.44 247 ASP A O 1
ATOM 1951 N N . TRP A 1 248 ? 10.329 -4.444 -22.251 1.00 92.38 248 TRP A N 1
ATOM 1952 C CA . TRP A 1 248 ? 10.537 -3.310 -21.365 1.00 92.38 248 TRP A CA 1
ATOM 1953 C C . TRP A 1 248 ? 9.880 -3.596 -20.021 1.00 92.38 248 TRP A C 1
ATOM 1955 O O . TRP A 1 248 ? 8.769 -4.131 -19.958 1.00 92.38 248 TRP A O 1
ATOM 1965 N N . ARG A 1 249 ? 10.577 -3.262 -18.938 1.00 91.75 249 ARG A N 1
ATOM 1966 C CA . ARG A 1 249 ? 10.137 -3.518 -17.570 1.00 91.75 249 ARG A CA 1
ATOM 1967 C C . ARG A 1 249 ? 10.427 -2.334 -16.670 1.00 91.75 249 ARG A C 1
ATOM 1969 O O . ARG A 1 249 ? 11.415 -1.625 -16.827 1.00 91.75 249 ARG A O 1
ATOM 1976 N N . TRP A 1 250 ? 9.565 -2.149 -15.688 1.00 91.94 250 TRP A N 1
ATOM 1977 C CA . TRP A 1 250 ? 9.798 -1.297 -14.539 1.00 91.94 250 TRP A CA 1
ATOM 1978 C C . TRP A 1 250 ? 10.783 -1.979 -13.584 1.00 91.94 250 TRP A C 1
ATOM 1980 O O . TRP A 1 250 ? 10.621 -3.148 -13.235 1.00 91.94 250 TRP A O 1
ATOM 1990 N N . CYS A 1 251 ? 11.811 -1.257 -13.143 1.00 92.44 251 CYS A N 1
ATOM 1991 C CA . CYS A 1 251 ? 12.740 -1.739 -12.129 1.00 92.44 251 CYS A CA 1
ATOM 1992 C C . CYS A 1 251 ? 12.248 -1.355 -10.730 1.00 92.44 251 CYS A C 1
ATOM 1994 O O . CYS A 1 251 ? 12.247 -0.177 -10.377 1.00 92.44 251 CYS A O 1
ATOM 1996 N N . ARG A 1 252 ? 11.938 -2.329 -9.867 1.00 86.44 252 ARG A N 1
ATOM 1997 C CA . ARG A 1 252 ? 11.437 -2.061 -8.502 1.00 86.44 252 ARG A CA 1
ATOM 1998 C C . ARG A 1 252 ? 12.453 -1.388 -7.573 1.00 86.44 252 ARG A C 1
ATOM 2000 O O . ARG A 1 252 ? 12.089 -0.921 -6.497 1.00 86.44 252 ARG A O 1
ATOM 2007 N N . LYS A 1 253 ? 13.736 -1.369 -7.952 1.00 87.00 253 LYS A N 1
ATOM 2008 C CA . LYS A 1 253 ? 14.815 -0.755 -7.163 1.00 87.00 253 LYS A CA 1
ATOM 2009 C C . LYS A 1 253 ? 14.959 0.729 -7.477 1.00 87.00 253 LYS A C 1
ATOM 2011 O O . LYS A 1 253 ? 14.841 1.561 -6.581 1.00 87.00 253 LYS A O 1
ATOM 2016 N N . CYS A 1 254 ? 15.185 1.063 -8.748 1.00 92.62 254 CYS A N 1
ATOM 2017 C CA . CYS A 1 254 ? 15.398 2.448 -9.163 1.00 92.62 254 CYS A CA 1
ATOM 2018 C C . CYS A 1 254 ? 14.128 3.152 -9.640 1.00 92.62 254 CYS A C 1
ATOM 2020 O O . CYS A 1 254 ? 14.162 4.361 -9.780 1.00 92.62 254 CYS A O 1
ATOM 2022 N N . GLN A 1 255 ? 13.022 2.434 -9.849 1.00 92.31 255 GLN A N 1
ATOM 2023 C CA . GLN A 1 255 ? 11.759 2.920 -10.426 1.00 92.31 255 GLN A CA 1
ATOM 2024 C C . GLN A 1 255 ? 11.810 3.264 -11.923 1.00 92.31 255 GLN A C 1
ATOM 2026 O O . GLN A 1 255 ? 10.778 3.591 -12.508 1.00 92.31 255 GLN A O 1
ATOM 2031 N N . GLY A 1 256 ? 12.981 3.166 -12.556 1.00 93.88 256 GLY A N 1
ATOM 2032 C CA . GLY A 1 256 ? 13.176 3.435 -13.979 1.00 93.88 256 GLY A CA 1
ATOM 2033 C C . GLY A 1 256 ? 12.657 2.322 -14.890 1.00 93.88 256 GLY A C 1
ATOM 2034 O O . GLY A 1 256 ? 12.652 1.146 -14.514 1.00 93.88 256 GLY A O 1
ATOM 2035 N N . LEU A 1 257 ? 12.257 2.697 -16.106 1.00 95.00 257 LEU A N 1
ATOM 2036 C CA . LEU A 1 257 ? 11.973 1.758 -17.188 1.00 95.00 257 LEU A CA 1
ATOM 2037 C C . LEU A 1 257 ? 13.287 1.296 -17.833 1.00 95.00 257 LEU A C 1
ATOM 2039 O O . LEU A 1 257 ? 14.116 2.131 -18.205 1.00 95.00 257 LEU A O 1
ATOM 2043 N N . PHE A 1 258 ? 13.461 -0.014 -17.993 1.00 95.19 258 PHE A N 1
ATOM 2044 C CA . PHE A 1 258 ? 14.635 -0.616 -18.620 1.00 95.19 258 PHE A CA 1
ATOM 2045 C C . PHE A 1 258 ? 14.255 -1.758 -19.564 1.00 95.19 258 PHE A C 1
ATOM 2047 O O . PHE A 1 258 ? 13.213 -2.395 -19.394 1.00 95.19 258 PHE A O 1
ATOM 2054 N N . LEU A 1 259 ? 15.104 -2.037 -20.550 1.00 93.69 259 LEU A N 1
ATOM 2055 C CA . LEU A 1 259 ? 14.948 -3.201 -21.415 1.00 93.69 259 LEU A CA 1
ATOM 2056 C C . LEU A 1 259 ? 15.505 -4.445 -20.712 1.00 93.69 259 LEU A C 1
ATOM 2058 O O . LEU A 1 259 ? 16.708 -4.552 -20.484 1.00 93.69 259 LEU A O 1
ATOM 2062 N N . ALA A 1 260 ? 14.642 -5.403 -20.368 1.00 91.44 260 ALA A N 1
ATOM 2063 C CA . ALA A 1 260 ? 15.023 -6.526 -19.508 1.00 91.44 260 ALA A CA 1
ATOM 2064 C C . ALA A 1 260 ? 15.807 -7.645 -20.206 1.00 91.44 260 ALA A C 1
ATOM 2066 O O . ALA A 1 260 ? 16.285 -8.563 -19.544 1.00 91.44 260 ALA A O 1
ATOM 2067 N N . LEU A 1 261 ? 15.939 -7.574 -21.530 1.00 85.38 261 LEU A N 1
ATOM 2068 C CA . LEU A 1 261 ? 16.651 -8.571 -22.330 1.00 85.38 261 LEU A CA 1
ATOM 2069 C C . LEU A 1 261 ? 18.175 -8.405 -22.286 1.00 85.38 261 LEU A C 1
ATOM 2071 O O . LEU A 1 261 ? 18.887 -9.303 -22.731 1.00 85.38 261 LEU A O 1
ATOM 2075 N N . LEU A 1 262 ? 18.678 -7.277 -21.775 1.00 83.38 262 LEU A N 1
ATOM 2076 C CA . LEU A 1 262 ? 20.096 -6.932 -21.793 1.00 83.38 262 LEU A CA 1
ATOM 2077 C C . LEU A 1 262 ? 20.598 -6.512 -20.402 1.00 83.38 262 LEU A C 1
ATOM 2079 O O . LEU A 1 262 ? 19.840 -5.959 -19.599 1.00 83.38 262 LEU A O 1
ATOM 2083 N N . PRO A 1 263 ? 21.879 -6.772 -20.087 1.00 85.00 263 PRO A N 1
ATOM 2084 C CA . PRO A 1 263 ? 22.470 -6.342 -18.830 1.00 85.00 263 PRO A CA 1
ATOM 2085 C C . PRO A 1 263 ? 22.709 -4.825 -18.840 1.00 85.00 263 PRO A C 1
ATOM 2087 O O . PRO A 1 263 ? 23.508 -4.322 -19.621 1.00 85.00 263 PRO A O 1
ATOM 2090 N N . GLY A 1 264 ? 22.060 -4.106 -17.924 1.00 90.25 264 GLY A N 1
ATOM 2091 C CA . GLY A 1 264 ? 22.251 -2.667 -17.720 1.00 90.25 264 GLY A CA 1
ATOM 2092 C C . GLY A 1 264 ? 22.550 -2.317 -16.264 1.00 90.25 264 GLY A C 1
ATOM 2093 O O . GLY A 1 264 ? 22.050 -2.963 -15.337 1.00 90.25 264 GLY A O 1
ATOM 2094 N N . THR A 1 265 ? 23.359 -1.276 -16.044 1.00 94.44 265 THR A N 1
ATOM 2095 C CA . THR A 1 265 ? 23.695 -0.802 -14.692 1.00 94.44 265 THR A CA 1
ATOM 2096 C C . THR A 1 265 ? 22.505 -0.112 -14.024 1.00 94.44 265 THR A C 1
ATOM 2098 O O . THR A 1 265 ? 22.049 0.946 -14.468 1.00 94.44 265 THR A O 1
ATOM 2101 N N . CYS A 1 266 ? 22.032 -0.663 -12.906 1.00 94.62 266 CYS A N 1
ATOM 2102 C CA . CYS A 1 266 ? 20.987 -0.055 -12.088 1.00 94.62 266 CYS A CA 1
ATOM 2103 C C . CYS A 1 266 ? 21.568 1.062 -11.195 1.00 94.62 266 CYS A C 1
ATOM 2105 O O . CYS A 1 266 ? 22.569 0.823 -10.517 1.00 94.62 266 CYS A O 1
ATOM 2107 N N . PRO A 1 267 ? 20.927 2.247 -11.099 1.00 93.06 267 PRO A N 1
ATOM 2108 C CA . PRO A 1 267 ? 21.336 3.310 -10.169 1.00 93.06 267 PRO A CA 1
ATOM 2109 C C . PRO A 1 267 ? 21.429 2.859 -8.702 1.00 93.06 267 PRO A C 1
ATOM 2111 O O . PRO A 1 267 ? 22.262 3.351 -7.953 1.00 93.06 267 PRO A O 1
ATOM 2114 N N . SER A 1 268 ? 20.596 1.898 -8.291 1.00 90.19 268 SER A N 1
ATOM 2115 C CA . SER A 1 268 ? 20.635 1.289 -6.951 1.00 90.19 268 SER A CA 1
ATOM 2116 C C . SER A 1 268 ? 21.747 0.240 -6.765 1.00 90.19 268 SER A C 1
ATOM 2118 O O . SER A 1 268 ? 21.756 -0.453 -5.752 1.00 90.19 268 SER A O 1
ATOM 2120 N N . GLY A 1 269 ? 22.632 0.062 -7.750 1.00 89.25 269 GLY A N 1
ATOM 2121 C CA . GLY A 1 269 ? 23.652 -0.986 -7.782 1.00 89.25 269 GLY A CA 1
ATOM 2122 C C . GLY A 1 269 ? 23.170 -2.307 -8.402 1.00 89.25 269 GLY A C 1
ATOM 2123 O O . GLY A 1 269 ? 21.996 -2.696 -8.299 1.00 89.25 269 GLY A O 1
ATOM 2124 N N . GLY A 1 270 ? 24.106 -3.012 -9.048 1.00 89.88 270 GLY A N 1
ATOM 2125 C CA . GLY A 1 270 ? 23.876 -4.298 -9.721 1.00 89.88 270 GLY A CA 1
ATOM 2126 C C . GLY A 1 270 ? 22.994 -4.205 -10.975 1.00 89.88 270 GLY A C 1
ATOM 2127 O O . GLY A 1 270 ? 22.850 -3.136 -11.568 1.00 89.88 270 GLY A O 1
ATOM 2128 N N . ALA A 1 271 ? 22.393 -5.332 -11.370 1.00 92.19 271 ALA A N 1
ATOM 2129 C CA . ALA A 1 271 ? 21.447 -5.418 -12.490 1.00 92.19 271 ALA A CA 1
ATOM 2130 C C . ALA A 1 271 ? 20.060 -4.878 -12.111 1.00 92.19 271 ALA A C 1
ATOM 2132 O O . ALA A 1 271 ? 19.697 -4.886 -10.936 1.00 92.19 271 ALA A O 1
ATOM 2133 N N . HIS A 1 272 ? 19.261 -4.426 -13.074 1.00 93.75 272 HIS A N 1
ATOM 2134 C CA . HIS A 1 272 ? 17.865 -4.047 -12.820 1.00 93.75 272 HIS A CA 1
ATOM 2135 C C . HIS A 1 272 ? 17.008 -5.231 -12.346 1.00 93.75 272 HIS A C 1
ATOM 2137 O O . HIS A 1 272 ? 17.295 -6.384 -12.653 1.00 93.75 272 HIS A O 1
ATOM 2143 N N . ASP A 1 273 ? 15.948 -4.939 -11.590 1.00 89.75 273 ASP A N 1
ATOM 2144 C CA . ASP A 1 273 ? 15.029 -5.944 -11.044 1.00 89.75 273 ASP A CA 1
ATOM 2145 C C . ASP A 1 273 ? 13.593 -5.641 -11.483 1.00 89.75 273 ASP A C 1
ATOM 2147 O O . ASP A 1 273 ? 12.917 -4.795 -10.897 1.00 89.75 273 ASP A O 1
ATOM 2151 N N . GLY A 1 274 ? 13.155 -6.327 -12.538 1.00 83.62 274 GLY A N 1
ATOM 2152 C CA . GLY A 1 274 ? 11.802 -6.239 -13.091 1.00 83.62 274 GLY A CA 1
ATOM 2153 C C . GLY A 1 274 ? 10.926 -7.448 -12.769 1.00 83.62 274 GLY A C 1
ATOM 2154 O O . GLY A 1 274 ? 9.994 -7.728 -13.525 1.00 83.62 274 GLY A O 1
ATOM 2155 N N . GLY A 1 275 ? 11.232 -8.199 -11.700 1.00 78.38 275 GLY A N 1
ATOM 2156 C CA . GLY A 1 275 ? 10.549 -9.461 -11.382 1.00 78.38 275 GLY A CA 1
ATOM 2157 C C . GLY A 1 275 ? 9.044 -9.306 -11.148 1.00 78.38 275 GLY A C 1
ATOM 2158 O O . GLY A 1 275 ? 8.266 -10.190 -11.488 1.00 78.38 275 GLY A O 1
ATOM 2159 N N . THR A 1 276 ? 8.629 -8.145 -10.640 1.00 71.50 276 THR A N 1
ATOM 2160 C CA . THR A 1 276 ? 7.225 -7.789 -10.383 1.00 71.50 276 THR A CA 1
ATOM 2161 C C . THR A 1 276 ? 6.639 -6.849 -11.438 1.00 71.50 276 THR A C 1
ATOM 2163 O O . THR A 1 276 ? 5.563 -6.300 -11.233 1.00 71.50 276 THR A O 1
ATOM 2166 N N . SER A 1 277 ? 7.365 -6.595 -12.529 1.00 79.94 277 SER A N 1
ATOM 2167 C CA . SER A 1 277 ? 6.899 -5.736 -13.616 1.00 79.94 277 SER A CA 1
ATOM 2168 C C . SER A 1 277 ? 6.121 -6.537 -14.649 1.00 79.94 277 SER A C 1
ATOM 2170 O O . SER A 1 277 ? 6.546 -7.624 -15.050 1.00 79.94 277 SER A O 1
ATOM 2172 N N . GLN A 1 278 ? 5.057 -5.936 -15.180 1.00 77.81 278 GLN A N 1
ATOM 2173 C CA . GLN A 1 278 ? 4.516 -6.347 -16.473 1.00 77.81 278 GLN A CA 1
ATOM 2174 C C . GLN A 1 278 ? 5.527 -6.101 -17.602 1.00 77.81 278 GLN A C 1
ATOM 2176 O O . GLN A 1 278 ? 6.557 -5.445 -17.409 1.00 77.81 278 GLN A O 1
ATOM 2181 N N . ARG A 1 279 ? 5.223 -6.632 -18.786 1.00 83.38 279 ARG A N 1
ATOM 2182 C CA . ARG A 1 279 ? 6.018 -6.427 -20.000 1.00 83.38 279 ARG A CA 1
ATOM 2183 C C . ARG A 1 279 ? 5.378 -5.323 -20.833 1.00 83.38 279 ARG A C 1
ATOM 2185 O O . ARG A 1 279 ? 4.241 -5.479 -21.267 1.00 83.38 279 ARG A O 1
ATOM 2192 N N . PHE A 1 280 ? 6.111 -4.245 -21.071 1.00 85.94 280 PHE A N 1
ATOM 2193 C CA . PHE A 1 280 ? 5.687 -3.181 -21.979 1.00 85.94 280 PHE A CA 1
ATOM 2194 C C . PHE A 1 280 ? 6.259 -3.419 -23.374 1.00 85.94 280 PHE A C 1
ATOM 2196 O O . PHE A 1 280 ? 7.297 -4.071 -23.540 1.00 85.94 280 PHE A O 1
ATOM 2203 N N . THR A 1 281 ? 5.579 -2.872 -24.376 1.00 86.38 281 THR A N 1
ATOM 2204 C CA . THR A 1 281 ? 6.097 -2.769 -25.743 1.00 86.38 281 THR A CA 1
ATOM 2205 C C . THR A 1 281 ? 6.255 -1.297 -26.081 1.00 86.38 281 THR A C 1
ATOM 2207 O O . THR A 1 281 ? 5.304 -0.534 -25.938 1.00 86.38 281 THR A O 1
ATOM 2210 N N . LEU A 1 282 ? 7.452 -0.890 -26.508 1.00 89.00 282 LEU A N 1
ATOM 2211 C CA . LEU A 1 282 ? 7.696 0.483 -26.947 1.00 89.00 282 LEU A CA 1
ATOM 2212 C C . LEU A 1 282 ? 7.778 0.543 -28.462 1.00 89.00 282 LEU A C 1
ATOM 2214 O O . LEU A 1 282 ? 8.679 -0.030 -29.075 1.00 89.00 282 LEU A O 1
ATOM 2218 N N . THR A 1 283 ? 6.842 1.270 -29.057 1.00 87.81 283 THR A N 1
ATOM 2219 C CA . THR A 1 283 ? 6.770 1.495 -30.498 1.00 87.81 283 THR A CA 1
ATOM 2220 C C . THR A 1 283 ? 7.940 2.354 -30.962 1.00 87.81 283 THR A C 1
ATOM 2222 O O . THR A 1 283 ? 8.179 3.436 -30.421 1.00 87.81 283 THR A O 1
ATOM 2225 N N . HIS A 1 284 ? 8.656 1.893 -31.989 1.00 88.44 284 HIS A N 1
ATOM 2226 C CA . HIS A 1 284 ? 9.643 2.725 -32.677 1.00 88.44 284 HIS A CA 1
ATOM 2227 C C . HIS A 1 284 ? 8.946 3.900 -33.360 1.00 88.44 284 HIS A C 1
ATOM 2229 O O . HIS A 1 284 ? 7.879 3.754 -33.957 1.00 88.44 284 HIS A O 1
ATOM 2235 N N . TYR A 1 285 ? 9.557 5.073 -33.281 1.00 87.06 285 TYR A N 1
ATOM 2236 C CA . TYR A 1 285 ? 9.090 6.242 -33.998 1.00 87.06 285 TYR A CA 1
ATOM 2237 C C . TYR A 1 285 ? 9.226 6.020 -35.509 1.00 87.06 285 TYR A C 1
ATOM 2239 O O . TYR A 1 285 ? 10.290 5.662 -36.014 1.00 87.06 285 TYR A O 1
ATOM 2247 N N . ALA A 1 286 ? 8.151 6.301 -36.238 1.00 85.44 286 ALA A N 1
ATOM 2248 C CA . ALA A 1 286 ? 8.127 6.374 -37.691 1.00 85.44 286 ALA A CA 1
ATOM 2249 C C . ALA A 1 286 ? 7.155 7.485 -38.124 1.00 85.44 286 ALA A C 1
ATOM 2251 O O . ALA A 1 286 ? 6.252 7.836 -37.358 1.00 85.44 286 ALA A O 1
ATOM 2252 N N . PRO A 1 287 ? 7.301 8.057 -39.335 1.00 84.38 287 PRO A N 1
ATOM 2253 C CA . PRO A 1 287 ? 6.323 9.004 -39.861 1.00 84.38 287 PRO A CA 1
ATOM 2254 C C . PRO A 1 287 ? 4.901 8.425 -39.798 1.00 84.38 287 PRO A C 1
ATOM 2256 O O . PRO A 1 287 ? 4.659 7.324 -40.283 1.00 84.38 287 PRO A O 1
ATOM 2259 N N . GLY A 1 288 ? 3.970 9.158 -39.182 1.00 78.81 288 GLY A N 1
ATOM 2260 C CA . GLY A 1 288 ? 2.582 8.718 -38.987 1.00 78.81 288 GLY A CA 1
ATOM 2261 C C . GLY A 1 288 ? 2.303 7.983 -37.668 1.00 78.81 288 GLY A C 1
ATOM 2262 O O . GLY A 1 288 ? 1.138 7.790 -37.335 1.00 78.81 288 GLY A O 1
ATOM 2263 N N . VAL A 1 289 ? 3.328 7.632 -36.882 1.00 79.19 289 VAL A N 1
ATOM 2264 C CA . VAL A 1 289 ? 3.152 7.126 -35.510 1.00 79.19 289 VAL A CA 1
ATOM 2265 C C . VAL A 1 289 ? 2.953 8.310 -34.561 1.00 79.19 289 VAL A C 1
ATOM 2267 O O . VAL A 1 289 ? 3.804 9.195 -34.472 1.00 79.19 289 VAL A O 1
ATOM 2270 N N . GLY A 1 290 ? 1.820 8.336 -33.855 1.00 79.19 290 GLY A N 1
ATOM 2271 C CA . GLY A 1 290 ? 1.530 9.350 -32.840 1.00 79.19 290 GLY A CA 1
ATOM 2272 C C . GLY A 1 290 ? 2.389 9.179 -31.582 1.00 79.19 290 GLY A C 1
ATOM 2273 O O . GLY A 1 290 ? 2.695 8.059 -31.181 1.00 79.19 290 GLY A O 1
ATOM 2274 N N . GLY A 1 291 ? 2.761 10.293 -30.949 1.00 83.62 291 GLY A N 1
ATOM 2275 C CA . GLY A 1 291 ? 3.550 10.311 -29.714 1.00 83.62 291 GLY A CA 1
ATOM 2276 C C . GLY A 1 291 ? 4.761 11.242 -29.778 1.00 83.62 291 GLY A C 1
ATOM 2277 O O . GLY A 1 291 ? 5.178 11.709 -30.838 1.00 83.62 291 GLY A O 1
ATOM 2278 N N . GLN A 1 292 ? 5.328 11.536 -28.613 1.00 88.38 292 GLN A N 1
ATOM 2279 C CA . GLN A 1 292 ? 6.558 12.295 -28.478 1.00 88.38 292 GLN A CA 1
ATOM 2280 C C . GLN A 1 292 ? 7.749 11.437 -28.917 1.00 88.38 292 GLN A C 1
ATOM 2282 O O . GLN A 1 292 ? 7.939 10.328 -28.424 1.00 88.38 292 GLN A O 1
ATOM 2287 N N . ARG A 1 293 ? 8.564 11.980 -29.823 1.00 89.69 293 ARG A N 1
ATOM 2288 C CA . ARG A 1 293 ? 9.839 11.400 -30.274 1.00 89.69 293 ARG A CA 1
ATOM 2289 C C . ARG A 1 293 ? 11.013 11.795 -29.373 1.00 89.69 293 ARG A C 1
ATOM 2291 O O . ARG A 1 293 ? 10.860 12.627 -28.484 1.00 89.69 293 ARG A O 1
ATOM 2298 N N . ASN A 1 294 ? 12.214 11.320 -29.699 1.00 90.69 294 ASN A N 1
ATOM 2299 C CA . ASN A 1 294 ? 13.462 11.500 -28.948 1.00 90.69 294 ASN A CA 1
ATOM 2300 C C . ASN A 1 294 ? 13.509 10.718 -27.631 1.00 90.69 294 ASN A C 1
ATOM 2302 O O . ASN A 1 294 ? 14.227 11.107 -26.709 1.00 90.69 294 ASN A O 1
ATOM 2306 N N . TRP A 1 295 ? 12.780 9.610 -27.541 1.00 92.50 295 TRP A N 1
ATOM 2307 C CA . TRP A 1 295 ? 12.973 8.624 -26.483 1.00 92.50 295 TRP A CA 1
ATOM 2308 C C . TRP A 1 295 ? 13.925 7.558 -26.981 1.00 92.50 295 TRP A C 1
ATOM 2310 O O . TRP A 1 295 ? 13.692 6.958 -28.019 1.00 92.50 295 TRP A O 1
ATOM 2320 N N . ARG A 1 296 ? 15.024 7.327 -26.272 1.00 93.75 296 ARG A N 1
ATOM 2321 C CA . ARG A 1 296 ? 16.090 6.441 -26.736 1.00 93.75 296 ARG A CA 1
ATOM 2322 C C . ARG A 1 296 ? 16.525 5.506 -25.631 1.00 93.75 296 ARG A C 1
ATOM 2324 O O . ARG A 1 296 ? 16.638 5.900 -24.475 1.00 93.75 296 ARG A O 1
ATOM 2331 N N . ARG A 1 297 ? 16.816 4.265 -25.992 1.00 94.06 297 ARG A N 1
ATOM 2332 C CA . ARG A 1 297 ? 17.480 3.312 -25.108 1.00 94.06 297 ARG A CA 1
ATOM 2333 C C . ARG A 1 297 ? 18.940 3.721 -24.947 1.00 94.06 297 ARG A C 1
ATOM 2335 O O . ARG A 1 297 ? 19.642 3.912 -25.941 1.00 94.06 297 ARG A O 1
ATOM 2342 N N . CYS A 1 298 ? 19.398 3.802 -23.704 1.00 94.38 298 CYS A N 1
ATOM 2343 C CA . CYS A 1 298 ? 20.813 3.943 -23.396 1.00 94.38 298 CYS A CA 1
ATOM 2344 C C . CYS A 1 298 ? 21.486 2.566 -23.334 1.00 94.38 298 CYS A C 1
ATOM 2346 O O . CYS A 1 298 ? 21.098 1.748 -22.510 1.00 94.38 298 CYS A O 1
ATOM 2348 N N . MET A 1 299 ? 22.532 2.323 -24.125 1.00 92.75 299 MET A N 1
ATOM 2349 C CA . MET A 1 299 ? 23.213 1.011 -24.186 1.00 92.75 299 MET A CA 1
ATOM 2350 C C . MET A 1 299 ? 24.067 0.668 -22.958 1.00 92.75 299 MET A C 1
ATOM 2352 O O . MET A 1 299 ? 24.606 -0.426 -22.854 1.00 92.75 299 MET A O 1
ATOM 2356 N N . LYS A 1 300 ? 24.256 1.620 -22.039 1.00 93.31 300 LYS A N 1
ATOM 2357 C CA . LYS A 1 300 ? 25.047 1.400 -20.818 1.00 93.31 300 LYS A CA 1
ATOM 2358 C C . LYS A 1 300 ? 24.170 1.002 -19.635 1.00 93.31 300 LYS A C 1
ATOM 2360 O O . LYS A 1 300 ? 24.520 0.132 -18.844 1.00 93.31 300 LYS A O 1
ATOM 2365 N N . CYS A 1 301 ? 23.039 1.687 -19.473 1.00 94.50 301 CYS A N 1
ATOM 2366 C CA . CYS A 1 301 ? 22.126 1.453 -18.356 1.00 94.50 301 CYS A CA 1
ATOM 2367 C C . CYS A 1 301 ? 20.860 0.692 -18.745 1.00 94.50 301 CYS A C 1
ATOM 2369 O O . CYS A 1 301 ? 20.077 0.366 -17.857 1.00 94.50 301 CYS A O 1
ATOM 2371 N N . GLU A 1 302 ? 20.641 0.459 -20.041 1.00 95.56 302 GLU A N 1
ATOM 2372 C CA . GLU A 1 302 ? 19.423 -0.111 -20.636 1.00 95.56 302 GLU A CA 1
ATOM 2373 C C . GLU A 1 302 ? 18.137 0.670 -20.329 1.00 95.56 302 GLU A C 1
ATOM 2375 O O . GLU A 1 302 ? 17.032 0.214 -20.616 1.00 95.56 302 GLU A O 1
ATOM 2380 N N . GLY A 1 303 ? 18.270 1.872 -19.762 1.00 94.69 303 GLY A N 1
ATOM 2381 C CA . GLY A 1 303 ? 17.158 2.747 -19.426 1.00 94.69 303 GLY A CA 1
ATOM 2382 C C . GLY A 1 303 ? 16.605 3.482 -20.643 1.00 94.69 303 GLY A C 1
ATOM 2383 O O . GLY A 1 303 ? 17.346 3.804 -21.578 1.00 94.69 303 GLY A O 1
ATOM 2384 N N . LEU A 1 304 ? 15.310 3.798 -20.602 1.00 94.81 304 LEU A N 1
ATOM 2385 C CA . LEU A 1 304 ? 14.679 4.678 -21.585 1.00 94.81 304 LEU A CA 1
ATOM 2386 C C . LEU A 1 304 ? 14.937 6.145 -21.219 1.00 94.81 304 LEU A C 1
ATOM 2388 O O . LEU A 1 304 ? 14.548 6.587 -20.140 1.00 94.81 304 LEU A O 1
ATOM 2392 N N . VAL A 1 305 ? 15.583 6.896 -22.109 1.00 93.56 305 VAL A N 1
ATOM 2393 C CA . VAL A 1 305 ? 16.092 8.255 -21.880 1.00 93.56 305 VAL A CA 1
ATOM 2394 C C . VAL A 1 305 ? 15.486 9.237 -22.876 1.00 93.56 305 VAL A C 1
ATOM 2396 O O . VAL A 1 305 ? 15.502 8.993 -24.079 1.00 93.56 305 VAL A O 1
ATOM 2399 N N . PHE A 1 306 ? 15.024 10.390 -22.400 1.00 91.25 306 PHE A N 1
ATOM 2400 C CA . PHE A 1 306 ? 14.582 11.479 -23.263 1.00 91.25 306 PHE A CA 1
ATOM 2401 C C . PHE A 1 306 ? 15.756 12.362 -23.710 1.00 91.25 306 PHE A C 1
ATOM 2403 O O . PHE A 1 306 ? 16.355 13.087 -22.906 1.00 91.25 306 PHE A O 1
ATOM 2410 N N . THR A 1 307 ? 16.054 12.341 -25.010 1.00 88.88 307 THR A N 1
ATOM 2411 C CA . THR A 1 307 ? 17.152 13.080 -25.655 1.00 88.88 307 THR A CA 1
ATOM 2412 C C . THR A 1 307 ? 16.690 14.334 -26.406 1.00 88.88 307 THR A C 1
ATOM 2414 O O . THR A 1 307 ? 17.437 14.855 -27.232 1.00 88.88 307 THR A O 1
ATOM 2417 N N . GLY A 1 308 ? 15.458 14.807 -26.177 1.00 81.88 308 GLY A N 1
ATOM 2418 C CA . GLY A 1 308 ? 14.993 16.105 -26.683 1.00 81.88 308 GLY A CA 1
ATOM 2419 C C . GLY A 1 308 ? 15.741 17.286 -26.044 1.00 81.88 308 GLY A C 1
ATOM 2420 O O . GLY A 1 308 ? 16.643 17.084 -25.230 1.00 81.88 308 GLY A O 1
ATOM 2421 N N . ALA A 1 309 ? 15.352 18.523 -26.378 1.00 66.75 309 ALA A N 1
ATOM 2422 C CA . ALA A 1 309 ? 16.022 19.733 -25.886 1.00 66.75 309 ALA A CA 1
ATOM 2423 C C . ALA A 1 309 ? 16.215 19.708 -24.349 1.00 66.75 309 ALA A C 1
ATOM 2425 O O . ALA A 1 309 ? 15.266 19.502 -23.584 1.00 66.75 309 ALA A O 1
ATOM 2426 N N . GLY A 1 310 ? 17.468 19.848 -23.902 1.00 62.12 310 GLY A N 1
ATOM 2427 C CA . GLY A 1 310 ? 17.858 19.748 -22.494 1.00 62.12 310 GLY A CA 1
ATOM 2428 C C . GLY A 1 310 ? 19.371 19.599 -22.292 1.00 62.12 310 GLY A C 1
ATOM 2429 O O . GLY A 1 310 ? 20.097 19.214 -23.207 1.00 62.12 310 GLY A O 1
ATOM 2430 N N . GLY A 1 311 ? 19.840 19.944 -21.088 1.00 60.16 311 GLY A N 1
ATOM 2431 C CA . GLY A 1 311 ? 21.246 19.866 -20.676 1.00 60.16 311 GLY A CA 1
ATOM 2432 C C . GLY A 1 311 ? 21.742 18.439 -20.371 1.00 60.16 311 GLY A C 1
ATOM 2433 O O . GLY A 1 311 ? 21.011 17.467 -20.567 1.00 60.16 311 GLY A O 1
ATOM 2434 N N . PRO A 1 312 ? 22.996 18.288 -19.903 1.00 60.81 312 PRO A N 1
ATOM 2435 C CA . PRO A 1 312 ? 23.611 16.983 -19.654 1.00 60.81 312 PRO A CA 1
ATOM 2436 C C . PRO A 1 312 ? 22.832 16.154 -18.620 1.00 60.81 312 PRO A C 1
ATOM 2438 O O . PRO A 1 312 ? 22.428 16.666 -17.581 1.00 60.81 312 PRO A O 1
ATOM 2441 N N . ALA A 1 313 ? 22.668 14.859 -18.904 1.00 81.88 313 ALA A N 1
ATOM 2442 C CA . ALA A 1 313 ? 21.918 13.911 -18.083 1.00 81.88 313 ALA A CA 1
ATOM 2443 C C . ALA A 1 313 ? 22.830 12.811 -17.526 1.00 81.88 313 ALA A C 1
ATOM 2445 O O . ALA A 1 313 ? 23.602 12.205 -18.276 1.00 81.88 313 ALA A O 1
ATOM 2446 N N . ALA A 1 314 ? 22.729 12.550 -16.221 1.00 89.19 314 ALA A N 1
ATOM 2447 C CA . ALA A 1 314 ? 23.558 11.559 -15.536 1.00 89.19 314 ALA A CA 1
ATOM 2448 C C . ALA A 1 314 ? 23.153 10.118 -15.896 1.00 89.19 314 ALA A C 1
ATOM 2450 O O . ALA A 1 314 ? 21.984 9.741 -15.762 1.00 89.19 314 ALA A O 1
ATOM 2451 N N . CYS A 1 315 ? 24.132 9.304 -16.300 1.00 93.31 315 CYS A N 1
ATOM 2452 C CA . CYS A 1 315 ? 23.976 7.868 -16.524 1.00 93.31 315 CYS A CA 1
ATOM 2453 C C . CYS A 1 315 ? 24.408 7.065 -15.289 1.00 93.31 315 CYS A C 1
ATOM 2455 O O . CYS A 1 315 ? 25.417 7.378 -14.659 1.00 93.31 315 CYS A O 1
ATOM 2457 N N . SER A 1 316 ? 23.691 5.985 -14.969 1.00 92.06 316 SER A N 1
ATOM 2458 C CA . SER A 1 316 ? 24.044 5.077 -13.864 1.00 92.06 316 SER A CA 1
ATOM 2459 C C . SER A 1 316 ? 25.333 4.290 -14.090 1.00 92.06 316 SER A C 1
ATOM 2461 O O . SER A 1 316 ? 25.946 3.861 -13.121 1.00 92.06 316 SER A O 1
ATOM 2463 N N . ALA A 1 317 ? 25.768 4.132 -15.340 1.00 91.44 317 ALA A N 1
ATOM 2464 C CA . ALA A 1 317 ? 27.076 3.569 -15.675 1.00 91.44 317 ALA A CA 1
ATOM 2465 C C . ALA A 1 317 ? 28.220 4.604 -15.589 1.00 91.44 317 ALA A C 1
ATOM 2467 O O . ALA A 1 317 ? 29.356 4.303 -15.945 1.00 91.44 317 ALA A O 1
ATOM 2468 N N . GLY A 1 318 ? 27.925 5.834 -15.152 1.00 87.88 318 GLY A N 1
ATOM 2469 C CA . GLY A 1 318 ? 28.858 6.955 -15.148 1.00 87.88 318 GLY A CA 1
ATOM 2470 C C . GLY A 1 318 ? 28.855 7.748 -16.459 1.00 87.88 318 GLY A C 1
ATOM 2471 O O . GLY A 1 318 ? 28.576 7.236 -17.547 1.00 87.88 318 GLY A O 1
ATOM 2472 N N . GLY A 1 319 ? 29.164 9.042 -16.352 1.00 87.69 319 GLY A N 1
ATOM 2473 C CA . GLY A 1 319 ? 29.213 9.957 -17.493 1.00 87.69 319 GLY A CA 1
ATOM 2474 C C . GLY A 1 319 ? 27.855 10.164 -18.179 1.00 87.69 319 GLY A C 1
ATOM 2475 O O . GLY A 1 319 ? 26.807 10.185 -17.531 1.00 87.69 319 GLY A O 1
ATOM 2476 N N . LYS A 1 320 ? 27.886 10.358 -19.505 1.00 89.06 320 LYS A N 1
ATOM 2477 C CA . LYS A 1 320 ? 26.701 10.607 -20.346 1.00 89.06 320 LYS A CA 1
ATOM 2478 C C . LYS A 1 320 ? 26.083 9.305 -20.870 1.00 89.06 320 LYS A C 1
ATOM 2480 O O . LYS A 1 320 ? 26.792 8.320 -21.118 1.00 89.06 320 LYS A O 1
ATOM 2485 N N . HIS A 1 321 ? 24.767 9.341 -21.088 1.00 91.56 321 HIS A N 1
ATOM 2486 C CA . HIS A 1 321 ? 24.021 8.276 -21.766 1.00 91.56 321 HIS A CA 1
ATOM 2487 C C . HIS A 1 321 ? 24.517 8.043 -23.197 1.00 91.56 321 HIS A C 1
ATOM 2489 O O . HIS A 1 321 ? 24.952 8.975 -23.870 1.00 91.56 321 HIS A O 1
ATOM 2495 N N . ASP A 1 322 ? 24.417 6.796 -23.652 1.00 92.38 322 ASP A N 1
ATOM 2496 C CA . ASP A 1 322 ? 24.812 6.343 -24.989 1.00 92.38 322 ASP A CA 1
ATOM 2497 C C . ASP A 1 322 ? 23.567 5.919 -25.781 1.00 92.38 322 ASP A C 1
ATOM 2499 O O . ASP A 1 322 ? 23.033 4.832 -25.566 1.00 92.38 322 ASP A O 1
ATOM 2503 N N . CYS A 1 323 ? 23.051 6.826 -26.617 1.00 89.12 323 CYS A N 1
ATOM 2504 C CA . CYS A 1 323 ? 21.685 6.789 -27.159 1.00 89.12 323 CYS A CA 1
ATOM 2505 C C . CYS A 1 323 ? 21.640 6.823 -28.701 1.00 89.12 323 CYS A C 1
ATOM 2507 O O . CYS A 1 323 ? 20.882 7.606 -29.280 1.00 89.12 323 CYS A O 1
ATOM 2509 N N . HIS A 1 324 ? 22.472 6.033 -29.384 1.00 80.00 324 HIS A N 1
ATOM 2510 C CA . HIS A 1 324 ? 22.631 6.135 -30.845 1.00 80.00 324 HIS A CA 1
ATOM 2511 C C . HIS A 1 324 ? 21.705 5.238 -31.691 1.00 80.00 324 HIS A C 1
ATOM 2513 O O . HIS A 1 324 ? 21.598 5.470 -32.890 1.00 80.00 324 HIS A O 1
ATOM 2519 N N . HIS A 1 325 ? 21.012 4.254 -31.105 1.00 72.00 325 HIS A N 1
ATOM 2520 C CA . HIS A 1 325 ? 20.424 3.142 -31.879 1.00 72.00 325 HIS A CA 1
ATOM 2521 C C . HIS A 1 325 ? 18.892 3.046 -31.889 1.00 72.00 325 HIS A C 1
ATOM 2523 O O . HIS A 1 325 ? 18.354 2.145 -32.521 1.00 72.00 325 HIS A O 1
ATOM 2529 N N . SER A 1 326 ? 18.177 3.919 -31.180 1.00 86.62 326 SER A N 1
ATOM 2530 C CA . SER A 1 326 ? 16.712 3.833 -31.078 1.00 86.62 326 SER A CA 1
ATOM 2531 C C . SER A 1 326 ? 16.067 5.210 -31.028 1.00 86.62 326 SER A C 1
ATOM 2533 O O . SER A 1 326 ? 16.681 6.162 -30.547 1.00 86.62 326 SER A O 1
ATOM 2535 N N . ASP A 1 327 ? 14.835 5.296 -31.517 1.00 91.44 327 ASP A N 1
ATOM 2536 C CA . ASP A 1 327 ? 13.924 6.418 -31.303 1.00 91.44 327 ASP A CA 1
ATOM 2537 C C . ASP A 1 327 ? 12.530 5.815 -31.104 1.00 91.44 327 ASP A C 1
ATOM 2539 O O . ASP A 1 327 ? 12.016 5.148 -31.999 1.00 91.44 327 ASP A O 1
ATOM 2543 N N . TYR A 1 328 ? 11.949 5.986 -29.922 1.00 91.50 328 TYR A N 1
ATOM 2544 C CA . TYR A 1 328 ? 10.627 5.489 -29.558 1.00 91.50 328 TYR A CA 1
ATOM 2545 C C . TYR A 1 328 ? 9.622 6.637 -29.550 1.00 91.50 328 TYR A C 1
ATOM 2547 O O . TYR A 1 328 ? 9.961 7.780 -29.231 1.00 91.50 328 TYR A O 1
ATOM 2555 N N . ALA A 1 329 ? 8.373 6.314 -29.872 1.00 89.00 329 ALA A N 1
ATOM 2556 C CA . ALA A 1 329 ? 7.247 7.222 -29.726 1.00 89.00 329 ALA A CA 1
ATOM 2557 C C . ALA A 1 329 ? 6.518 6.916 -28.411 1.00 89.00 329 ALA A C 1
ATOM 2559 O O . ALA A 1 329 ? 5.969 5.826 -28.252 1.00 89.00 329 ALA A O 1
ATOM 2560 N N . LEU A 1 330 ? 6.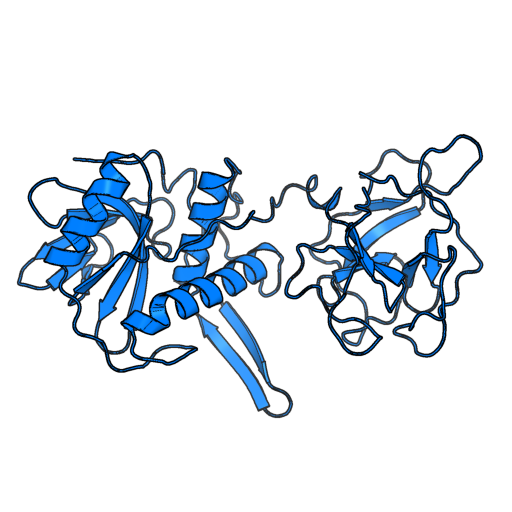507 7.868 -27.473 1.00 87.69 330 LEU A N 1
ATOM 2561 C CA . LEU A 1 330 ? 5.703 7.762 -26.252 1.00 87.69 330 LEU A CA 1
ATOM 2562 C C . LEU A 1 330 ? 4.465 8.642 -26.331 1.00 87.69 330 LEU A C 1
ATOM 2564 O O . LEU A 1 330 ? 4.552 9.837 -26.616 1.00 87.69 330 LEU A O 1
ATOM 2568 N N . LEU A 1 331 ? 3.310 8.066 -26.024 1.00 82.12 331 LEU A N 1
ATOM 2569 C CA . LEU A 1 331 ? 2.079 8.828 -25.880 1.00 82.12 331 LEU A CA 1
ATOM 2570 C C . LEU A 1 331 ? 2.151 9.682 -24.612 1.00 82.12 331 LEU A C 1
ATOM 2572 O O . LEU A 1 331 ? 2.695 9.253 -23.596 1.00 82.12 331 LEU A O 1
ATOM 2576 N N . MET A 1 332 ? 1.612 10.894 -24.692 1.00 77.44 332 MET A N 1
ATOM 2577 C CA . MET A 1 332 ? 1.461 11.791 -23.550 1.00 77.44 332 MET A CA 1
ATOM 2578 C C . MET A 1 332 ? -0.014 11.804 -23.145 1.00 77.44 332 MET A C 1
ATOM 2580 O O . MET A 1 332 ? -0.866 11.817 -24.038 1.00 77.44 332 MET A O 1
ATOM 2584 N N . ALA A 1 333 ? -0.294 11.775 -21.841 1.00 66.12 333 ALA A N 1
ATOM 2585 C CA . ALA A 1 333 ? -1.639 11.977 -21.295 1.00 66.12 333 ALA A CA 1
ATOM 2586 C C . ALA A 1 333 ? -1.877 13.450 -20.946 1.00 66.12 333 ALA A C 1
ATOM 2588 O O . ALA A 1 333 ? -0.902 14.124 -20.527 1.00 66.12 333 ALA A O 1
#

Radius of gyration: 23.19 Å; chains: 1; bounding box: 56×35×73 Å

Foldseek 3Di:
DQFAPDQLQWLADLEAQQQDKEWDQDVVPGIDIDGGLQQLRQLQSLLCVVVVHTDDPDNHDDDYLFQSNLSSVVSSQVSQVLCCVQQPHDGDDWDGDGDDDDQVVQVVVVVVCSNVSHWFWKWFDDHRDIGIWTFGGADPPAQWTFTHGSRDGSDTWIFHDDPCWTAIPPPRDTGNHMHTSPVRDHDNRDRLPLQSLQKQWAQFQAQQFIFRNSANLQFAFLVGHHGDHDPDWMWGFADDDAPFQKQFAQFSHRRTTFRPVDFAADLNGGGGHRPSTDMTGFHFDDVPDAADKQFFQFPHHRTTGRPPDHDAHADSSGDGTDGDDTMTGIHID

Sequence (333 aa):
MITTRFDPKVHGFHFSNSDIRWRIPLPFLGFITGKALCGGMVYAALDYFHATAAVPEATQPPAEGSVLHAYIFSRQNDAHLNTVPKFGSQWMPLVGPFVAVNSSTEYQKLKPYLQRGLPVPICLVGKDKGHHLLAIGCEPYRISIQAYDPNHPDKIVTIEQSGGELQNSVDKGRWPAFFVDDLYHFRHPPHLSGIDMLGNWRCCIYCRTLFWSQGPRNGVCPAGATHLWTYGTEYLLDIGVASGDRDWRWCRKCQGLFLALLPGTCPSGGAHDGGTSQRFTLTHYAPGVGGQRNWRRCMKCEGLVFTGAGGPAACSAGGKHDCHHSDYALLMA

Secondary structure (DSSP, 8-state):
-EE-S--HHHHS-SS-GGG-EEEEEETTTEEEEEE--HHHHHHHHHHHHHHTPPPP---SPPPTTSHHHHHHHHHHHHHHHHHGGGTTS--SSS--PPPPP-HHHHHHHHHHHHHTT--EEEEEEETTEEEEEEEEEE-SSS-EEEEE-TTSTT-EEEEEEETTEEEETTT--EESEEEE-TT----PPPP-STTGGGS-EEE-TTT-BEEETTSGGG---TTSS-----SS--EE-B-S-SSSEEEEEE-TTT-BEEETTS--B-TTSSB---TTPPPEEEPBP-TT--SEEEEEE-TTT-BEEE-SS-S--B-TTSSB----S--EEEEE-

Organism: NCBI:txid57489